Protein AF-A0A0G1BGF3-F1 (afdb_monomer_lite)

Sequence (219 aa):
FNIENIEYSKLQTGGNNCFGCVSLRQKQYCILNKQYSKEKFFELREKIIEHMNKIPYIDKNGNVYKYGEFFPPEFSPHAYNNTFANFFFPKTEEECKKDGLQWYQSDVKEYPITILASDIPDNIKNTTDEITKKIVGCSTCPKGYKIIKPELDLSRRLNVPLSRQCPFCRIGDKVKKWVSQMKQVDRICDKCGITFKTHYSKEEALKIFCQPCYRQEVY

Radius of gyration: 26.51 Å; chains: 1; bounding box: 57×56×65 Å

Secondary structure (DSSP, 8-state):
--EEEEES-BS-SSEEEEES-BS--SEEEEETTEE--HHHHHHHHHHHHHHHHHS-EE-TT--EE-TTSPPPGGG-SS-GGGSTHHHHS---HHHHHHTT-------------SEEGGGS-SSGGG--GGGGGS-EEPSSSS-EE---HHHHHHHHHTT-PPPSS-HHHHHHHHHHHHHHHH--EEEE-TTT--EEEES--TTT-SS---HHHHHHHH-

Structure (mmCIF, N/CA/C/O backbone):
data_AF-A0A0G1BGF3-F1
#
_entry.id   AF-A0A0G1BGF3-F1
#
loop_
_atom_site.group_PDB
_atom_site.id
_atom_site.type_symbol
_atom_site.label_atom_id
_atom_site.label_alt_id
_atom_site.label_comp_id
_atom_site.label_asym_id
_atom_site.label_entity_id
_atom_site.label_seq_id
_atom_site.pdbx_PDB_ins_code
_atom_site.Cartn_x
_atom_site.Cartn_y
_atom_site.Cartn_z
_atom_site.occupancy
_atom_site.B_iso_or_equiv
_atom_site.auth_seq_id
_atom_site.auth_comp_id
_atom_site.auth_asym_id
_atom_site.auth_atom_id
_atom_site.pdbx_PDB_model_num
ATOM 1 N N . PHE A 1 1 ? 7.505 -0.148 20.757 1.00 62.53 1 PHE A N 1
ATOM 2 C CA . PHE A 1 1 ? 6.316 0.694 20.986 1.00 62.53 1 PHE A CA 1
ATOM 3 C C . PHE A 1 1 ? 5.492 0.022 22.065 1.00 62.53 1 PHE A C 1
ATOM 5 O O . PHE A 1 1 ? 5.120 -1.121 21.853 1.00 62.53 1 PHE A O 1
ATOM 12 N N . ASN A 1 2 ? 5.300 0.655 23.225 1.00 81.75 2 ASN A N 1
ATOM 13 C CA . ASN A 1 2 ? 4.482 0.079 24.293 1.00 81.75 2 ASN A CA 1
ATOM 14 C C . ASN A 1 2 ? 3.055 0.625 24.151 1.00 81.75 2 ASN A C 1
ATOM 16 O O . ASN A 1 2 ? 2.830 1.816 24.391 1.00 81.75 2 ASN A O 1
ATOM 20 N N . ILE A 1 3 ? 2.162 -0.196 23.600 1.00 87.81 3 ILE A N 1
ATOM 21 C CA . ILE A 1 3 ? 0.804 0.182 23.215 1.00 87.81 3 ILE A CA 1
ATOM 22 C C . ILE A 1 3 ? -0.153 -0.900 23.714 1.00 87.81 3 ILE A C 1
ATOM 24 O O . ILE A 1 3 ? -0.039 -2.048 23.297 1.00 87.81 3 ILE A O 1
ATOM 28 N N . GLU A 1 4 ? -1.098 -0.521 24.568 1.00 90.56 4 GLU A N 1
ATOM 29 C CA . GLU A 1 4 ? -2.065 -1.434 25.186 1.00 90.56 4 GLU A CA 1
ATOM 30 C C . GLU A 1 4 ? -3.470 -0.817 25.165 1.00 90.56 4 GLU A C 1
ATOM 32 O O . GLU A 1 4 ? -3.625 0.389 25.360 1.00 90.56 4 GLU A O 1
ATOM 37 N N . ASN A 1 5 ? -4.503 -1.636 24.943 1.00 91.44 5 ASN A N 1
ATOM 38 C CA . ASN A 1 5 ? -5.918 -1.231 25.003 1.00 91.44 5 ASN A CA 1
ATOM 39 C C . ASN A 1 5 ? -6.244 0.008 24.149 1.00 91.44 5 ASN A C 1
ATOM 41 O O . ASN A 1 5 ? -6.649 1.059 24.656 1.00 91.44 5 ASN A O 1
ATOM 45 N N . ILE A 1 6 ? -6.019 -0.107 22.838 1.00 92.00 6 ILE A N 1
ATOM 46 C CA . ILE A 1 6 ? -6.241 0.976 21.880 1.00 92.00 6 ILE A CA 1
ATOM 47 C C . ILE A 1 6 ? -7.391 0.633 20.946 1.00 92.00 6 ILE A C 1
ATOM 49 O O . ILE A 1 6 ? -7.354 -0.370 20.240 1.00 92.00 6 ILE A O 1
ATOM 53 N N . GLU A 1 7 ? -8.373 1.524 20.891 1.00 93.19 7 GLU A N 1
ATOM 54 C CA . GLU A 1 7 ? -9.595 1.355 20.112 1.00 93.19 7 GLU A CA 1
ATOM 55 C C . GLU A 1 7 ? -9.782 2.548 19.176 1.00 93.19 7 GLU A C 1
ATOM 57 O O . GLU A 1 7 ? -9.541 3.699 19.557 1.00 93.19 7 GLU A O 1
ATOM 62 N N . TYR A 1 8 ? -10.183 2.283 17.929 1.00 91.81 8 TYR A N 1
ATOM 63 C CA . TYR A 1 8 ? -10.521 3.308 16.929 1.00 91.81 8 TYR A CA 1
ATOM 64 C C . TYR A 1 8 ? -9.476 4.431 16.757 1.00 91.81 8 TYR A C 1
ATOM 66 O O . TYR A 1 8 ? -9.808 5.553 16.387 1.00 91.81 8 TYR A O 1
ATOM 74 N N . SER A 1 9 ? -8.201 4.149 17.036 1.00 90.69 9 SER A N 1
ATOM 75 C CA . SER A 1 9 ? -7.124 5.145 17.066 1.00 90.69 9 SER A CA 1
ATOM 76 C C . SER A 1 9 ? -6.119 4.925 15.934 1.00 90.69 9 SER A C 1
ATOM 78 O O . SER A 1 9 ? -5.940 3.809 15.449 1.00 90.69 9 SER A O 1
ATOM 80 N N . LYS A 1 10 ? -5.423 5.987 15.517 1.00 88.12 10 LYS A N 1
ATOM 81 C CA . LYS A 1 10 ? -4.488 5.967 14.381 1.00 88.12 10 LYS A CA 1
ATOM 82 C C . LYS A 1 10 ? -3.161 6.652 14.723 1.00 88.12 10 LYS A C 1
ATOM 84 O O . LYS A 1 10 ? -3.130 7.681 15.391 1.00 88.12 10 LYS A O 1
ATOM 89 N N . LEU A 1 11 ? -2.050 6.105 14.221 1.00 86.62 11 LEU A N 1
ATOM 90 C CA . LEU A 1 11 ? -0.698 6.683 14.352 1.00 86.62 11 LEU A CA 1
ATOM 91 C C . LEU A 1 11 ? -0.236 6.928 15.805 1.00 86.62 11 LEU A C 1
ATOM 93 O O . LEU A 1 11 ? 0.521 7.862 16.063 1.00 86.62 11 LEU A O 1
ATOM 97 N N . GLN A 1 12 ? -0.663 6.110 16.770 1.00 84.25 12 GLN A N 1
ATOM 98 C CA . GLN A 1 12 ? -0.095 6.182 18.118 1.00 84.25 12 GLN A CA 1
ATOM 99 C C . GLN A 1 12 ? 1.316 5.594 18.159 1.00 84.25 12 GLN A C 1
ATOM 101 O O . GLN A 1 12 ? 1.554 4.491 17.676 1.00 84.25 12 GLN A O 1
ATOM 106 N N . THR A 1 13 ? 2.245 6.311 18.794 1.00 83.12 13 THR A N 1
ATOM 107 C CA . THR A 1 13 ? 3.635 5.857 18.978 1.00 83.12 13 THR A CA 1
ATOM 108 C C . THR A 1 13 ? 3.916 5.412 20.419 1.00 83.12 13 THR A C 1
ATOM 110 O O . THR A 1 13 ? 5.069 5.371 20.846 1.00 83.12 13 THR A O 1
ATOM 113 N N . GLY A 1 14 ? 2.870 5.121 21.193 1.00 84.06 14 GLY A N 1
ATOM 114 C CA . GLY A 1 14 ? 2.928 4.695 22.592 1.00 84.06 14 GLY A CA 1
ATOM 115 C C . GLY A 1 14 ? 1.703 5.177 23.365 1.00 84.06 14 GLY A C 1
ATOM 116 O O . GLY A 1 14 ? 1.275 6.315 23.160 1.00 84.06 14 GLY A O 1
ATOM 117 N N . GLY A 1 15 ? 1.168 4.355 24.262 1.00 86.75 15 GLY A N 1
ATOM 118 C CA . GLY A 1 15 ? 0.033 4.734 25.101 1.00 86.75 15 GLY A CA 1
ATOM 119 C C . GLY A 1 15 ? -0.733 3.548 25.675 1.00 86.75 15 GLY A C 1
ATOM 120 O O . GLY A 1 15 ? -0.543 2.416 25.246 1.00 86.75 15 GLY A O 1
ATOM 121 N N . ASN A 1 16 ? -1.588 3.815 26.659 1.00 93.12 16 ASN A N 1
ATOM 122 C CA . ASN A 1 16 ? -2.426 2.794 27.290 1.00 93.12 16 ASN A CA 1
ATOM 123 C C . ASN A 1 16 ? -3.850 3.323 27.476 1.00 93.12 16 ASN A C 1
ATOM 125 O O . ASN A 1 16 ? -4.015 4.436 27.971 1.00 93.12 16 ASN A O 1
ATOM 129 N N . ASN A 1 17 ? -4.875 2.557 27.107 1.00 95.44 17 ASN A N 1
ATOM 130 C CA . ASN A 1 17 ? -6.280 2.964 27.219 1.00 95.44 17 ASN A CA 1
ATOM 131 C C . ASN A 1 17 ? -6.558 4.252 26.426 1.00 95.44 17 ASN A C 1
ATOM 133 O O . ASN A 1 17 ? -6.714 5.336 26.996 1.00 95.44 17 ASN A O 1
ATOM 137 N N . CYS A 1 18 ? -6.572 4.157 25.095 1.00 95.38 18 CYS A N 1
ATOM 138 C CA . CYS A 1 18 ? -6.963 5.280 24.238 1.00 95.38 18 CYS A CA 1
ATOM 139 C C . CYS A 1 18 ? -8.080 4.887 23.273 1.00 95.38 18 CYS A C 1
ATOM 141 O O . CYS A 1 18 ? -8.044 3.820 22.668 1.00 95.38 18 CYS A O 1
ATOM 143 N N . PHE A 1 19 ? -9.036 5.794 23.097 1.00 95.75 19 PHE A N 1
ATOM 144 C CA . PHE A 1 19 ? -10.202 5.611 22.243 1.00 95.75 19 PHE A CA 1
ATOM 145 C C . PHE A 1 19 ? -10.300 6.760 21.236 1.00 95.75 19 PHE A C 1
ATOM 147 O O . PHE A 1 19 ? -10.281 7.932 21.625 1.00 95.75 19 PHE A O 1
ATOM 154 N N . GLY A 1 20 ? -10.396 6.462 19.940 1.00 93.56 20 GLY A N 1
ATOM 155 C CA . GLY A 1 20 ? -10.582 7.497 18.913 1.00 93.56 20 GLY A CA 1
ATOM 156 C C . GLY A 1 20 ? -9.424 8.501 18.804 1.00 93.56 20 GLY A C 1
ATOM 157 O O . GLY A 1 20 ? -9.630 9.645 18.411 1.00 93.56 20 GLY A O 1
ATOM 158 N N . CYS A 1 21 ? -8.215 8.139 19.233 1.00 94.19 21 CYS A N 1
ATOM 159 C CA . CYS A 1 21 ? -7.086 9.061 19.324 1.00 94.19 21 CYS A CA 1
ATOM 160 C C . CYS A 1 21 ? -6.213 9.042 18.064 1.00 94.19 21 CYS A C 1
ATOM 162 O O . CYS A 1 21 ? -6.057 8.018 17.402 1.00 94.19 21 CYS A O 1
ATOM 164 N N . VAL A 1 22 ? -5.570 10.166 17.755 1.00 92.50 22 VAL A N 1
ATOM 165 C CA . VAL A 1 22 ? -4.684 10.313 16.598 1.00 92.50 22 VAL A CA 1
ATOM 166 C C . VAL A 1 22 ? -3.359 10.942 17.010 1.00 92.50 22 VAL A C 1
ATOM 168 O O . VAL A 1 22 ? -3.337 12.014 17.611 1.00 92.50 22 VAL A O 1
ATOM 171 N N . SER A 1 23 ? -2.243 10.303 16.644 1.00 91.81 23 SER A N 1
ATOM 172 C CA . SER A 1 23 ? -0.883 10.852 16.797 1.00 91.81 23 SER A CA 1
ATOM 173 C C . SER A 1 23 ? -0.440 11.164 18.242 1.00 91.81 23 SER A C 1
ATOM 175 O O . SER A 1 23 ? 0.412 12.029 18.466 1.00 91.81 23 SER A O 1
ATOM 177 N N . LEU A 1 24 ? -0.980 10.458 19.241 1.00 89.62 24 LEU A N 1
ATOM 178 C CA . LEU A 1 24 ? -0.534 10.605 20.632 1.00 89.62 24 LEU A CA 1
ATOM 179 C C . LEU A 1 24 ? 0.780 9.859 20.904 1.00 89.62 24 LEU A C 1
ATOM 181 O O . LEU A 1 24 ? 1.068 8.817 20.307 1.00 89.62 24 LEU A O 1
ATOM 185 N N . ARG A 1 25 ? 1.554 10.391 21.858 1.00 89.62 25 ARG A N 1
ATOM 186 C CA . ARG A 1 25 ? 2.825 9.819 22.319 1.00 89.62 25 ARG A CA 1
ATOM 187 C C . ARG A 1 25 ? 2.800 9.593 23.828 1.00 89.62 25 ARG A C 1
ATOM 189 O O . ARG A 1 25 ? 2.736 10.558 24.583 1.00 89.62 25 ARG A O 1
ATOM 196 N N . GLN A 1 26 ? 2.883 8.331 24.243 1.00 88.81 26 GLN A N 1
ATOM 197 C CA . GLN A 1 26 ? 2.999 7.893 25.644 1.00 88.81 26 GLN A CA 1
ATOM 198 C C . GLN A 1 26 ? 1.919 8.481 26.568 1.00 88.81 26 GLN A C 1
ATOM 200 O O . GLN A 1 26 ? 2.174 8.821 27.721 1.00 88.81 26 GLN A O 1
ATOM 205 N N . LYS A 1 27 ? 0.699 8.635 26.047 1.00 90.75 27 LYS A N 1
ATOM 206 C CA . LYS A 1 27 ? -0.451 9.116 26.817 1.00 90.75 27 LYS A CA 1
ATOM 207 C C . LYS A 1 27 ? -1.323 7.954 27.268 1.00 90.75 27 LYS A C 1
ATOM 209 O O . LYS A 1 27 ? -1.301 6.884 26.666 1.00 90.75 27 LYS A O 1
ATOM 214 N N . GLN A 1 28 ? -2.078 8.182 28.334 1.00 94.62 28 GLN A N 1
ATOM 215 C CA . GLN A 1 28 ? -2.979 7.184 28.888 1.00 94.62 28 GLN A CA 1
ATOM 216 C C . GLN A 1 28 ? -4.324 7.785 29.262 1.00 94.62 28 GLN A C 1
ATOM 218 O O . GLN A 1 28 ? -4.372 8.946 29.677 1.00 94.62 28 GLN A O 1
ATOM 223 N N . TYR A 1 29 ? -5.380 6.980 29.133 1.00 96.81 29 TYR A N 1
ATOM 224 C CA . TYR A 1 29 ? -6.762 7.377 29.410 1.00 96.81 29 TYR A CA 1
ATOM 225 C C . TYR A 1 29 ? -7.190 8.573 28.552 1.00 96.81 29 TYR A C 1
ATOM 227 O O . TYR A 1 29 ? -7.631 9.611 29.055 1.00 96.81 29 TYR A O 1
ATOM 235 N N . CYS A 1 30 ? -7.016 8.443 27.235 1.00 96.62 30 CYS A N 1
ATOM 236 C CA . CYS A 1 30 ? -7.350 9.492 26.275 1.00 96.62 30 CYS A CA 1
ATOM 237 C C . CYS A 1 30 ? -8.547 9.117 25.402 1.00 96.62 30 CYS A C 1
ATOM 239 O O . CYS A 1 30 ? -8.585 8.035 24.827 1.00 96.62 30 CYS A O 1
ATOM 241 N N . ILE A 1 31 ? -9.489 10.044 25.239 1.00 96.94 31 ILE A N 1
ATOM 242 C CA . ILE A 1 31 ? -10.601 9.928 24.290 1.00 96.94 31 ILE A CA 1
ATOM 243 C C . ILE A 1 31 ? -10.529 11.128 23.353 1.00 96.94 31 ILE A C 1
ATOM 245 O O . ILE A 1 31 ? -10.455 12.260 23.832 1.00 96.94 31 ILE A O 1
ATOM 249 N N . LEU A 1 32 ? -10.514 10.894 22.035 1.00 95.19 32 LEU A N 1
ATOM 250 C CA . LEU A 1 32 ? -10.428 11.954 21.016 1.00 95.19 32 LEU A CA 1
ATOM 251 C C . LEU A 1 32 ? -9.297 12.963 21.313 1.00 95.19 32 LEU A C 1
ATOM 253 O O . LEU A 1 32 ? -9.492 14.176 21.309 1.00 95.19 32 LEU A O 1
ATOM 257 N N . ASN A 1 33 ? -8.108 12.447 21.638 1.00 94.94 33 ASN A N 1
ATOM 258 C CA . ASN A 1 33 ? -6.909 13.200 22.038 1.00 94.94 33 ASN A CA 1
ATOM 259 C C . ASN A 1 33 ? -6.975 13.984 23.357 1.00 94.94 33 ASN A C 1
ATOM 261 O O . ASN A 1 33 ? -5.969 14.575 23.754 1.00 94.94 33 ASN A O 1
ATOM 265 N N . LYS A 1 34 ? -8.091 13.953 24.086 1.00 95.69 34 LYS A N 1
ATOM 266 C CA . LYS A 1 34 ? -8.205 14.577 25.405 1.00 95.69 34 LYS A CA 1
ATOM 267 C C . LYS A 1 34 ? -7.935 13.557 26.505 1.00 95.69 34 LYS A C 1
ATOM 269 O O . LYS A 1 34 ? -8.486 12.463 26.484 1.00 95.69 34 LYS A O 1
ATOM 274 N N . GLN A 1 35 ? -7.073 13.911 27.457 1.00 96.44 35 GLN A N 1
ATOM 275 C CA . GLN A 1 35 ? -6.743 13.070 28.608 1.00 96.44 35 GLN A CA 1
ATOM 276 C C . GLN A 1 35 ? -7.773 13.249 29.731 1.00 96.44 35 GLN A C 1
ATOM 278 O O . GLN A 1 35 ? -8.186 14.372 30.022 1.00 96.44 35 GLN A O 1
ATOM 283 N N . TYR A 1 36 ? -8.161 12.144 30.360 1.00 97.50 36 TYR A N 1
ATOM 284 C CA . TYR A 1 36 ? -9.125 12.089 31.457 1.00 97.50 36 TYR A CA 1
ATOM 285 C C . TYR A 1 36 ? -8.530 11.352 32.663 1.00 97.50 36 TYR A C 1
ATOM 287 O O . TYR A 1 36 ? -7.484 10.708 32.556 1.00 97.50 36 TYR A O 1
ATOM 295 N N . SER A 1 37 ? -9.203 11.431 33.816 1.00 97.88 37 SER A N 1
ATOM 296 C CA . SER A 1 37 ? -8.940 10.483 34.902 1.00 97.88 37 SER A CA 1
ATOM 297 C C . SER A 1 37 ? -9.363 9.074 34.481 1.00 97.88 37 SER A C 1
ATOM 299 O O . SER A 1 37 ? -10.174 8.906 33.566 1.00 97.88 37 SER A O 1
ATOM 301 N N . LYS A 1 38 ? -8.832 8.056 35.160 1.00 97.25 38 LYS A N 1
ATOM 302 C CA . LYS A 1 38 ? -9.124 6.649 34.868 1.00 97.25 38 LYS A CA 1
ATOM 303 C C . LYS A 1 38 ? -10.623 6.358 34.949 1.00 97.25 38 LYS A C 1
ATOM 305 O O . LYS A 1 38 ? -11.195 5.784 34.027 1.00 97.25 38 LYS A O 1
ATOM 310 N N . GLU A 1 39 ? -11.264 6.803 36.022 1.00 97.62 39 GLU A N 1
ATOM 311 C CA . GLU A 1 39 ? -12.687 6.584 36.290 1.00 97.62 39 GLU A CA 1
ATOM 312 C C . GLU A 1 39 ? -13.528 7.251 35.203 1.00 97.62 39 GLU A C 1
ATOM 314 O O . GLU A 1 39 ? 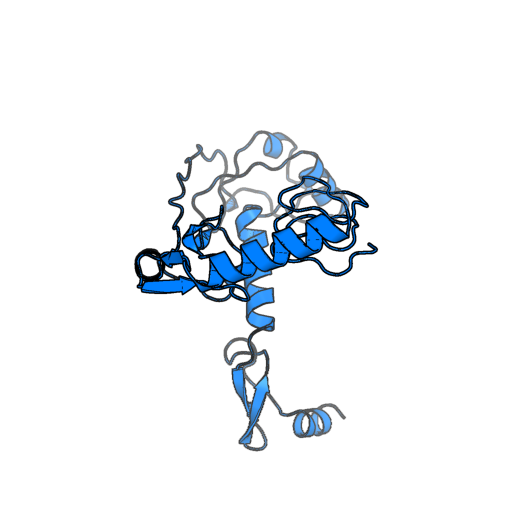-14.421 6.631 34.625 1.00 97.62 39 GLU A O 1
ATOM 319 N N . LYS A 1 40 ? -13.181 8.499 34.858 1.00 97.69 40 LYS A N 1
ATOM 320 C CA . LYS A 1 40 ? -13.919 9.257 33.852 1.00 97.69 40 LYS A CA 1
ATOM 321 C C . LYS A 1 40 ? -13.725 8.697 32.448 1.00 97.69 40 LYS A C 1
ATOM 323 O O . LYS A 1 40 ? -14.656 8.742 31.648 1.00 97.69 40 LYS A O 1
ATOM 328 N N . PHE A 1 41 ? -12.541 8.168 32.149 1.00 98.00 41 PHE A N 1
ATOM 329 C CA . PHE A 1 41 ? -12.263 7.491 30.890 1.00 98.00 41 PHE A CA 1
ATOM 330 C C . PHE A 1 41 ? -13.177 6.281 30.700 1.00 98.00 41 PHE A C 1
ATOM 332 O O . PHE A 1 41 ? -13.857 6.211 29.681 1.00 98.00 41 PHE A O 1
ATOM 339 N N . PHE A 1 42 ? -13.237 5.366 31.675 1.00 97.81 42 PHE A N 1
ATOM 340 C CA . PHE A 1 42 ? -14.080 4.174 31.558 1.00 97.81 42 PHE A CA 1
ATOM 341 C C . PHE A 1 42 ? -15.569 4.537 31.499 1.00 97.81 42 PHE A C 1
ATOM 343 O O . PHE A 1 42 ? -16.283 4.009 30.653 1.00 97.81 42 PHE A O 1
ATOM 350 N N . GLU A 1 43 ? -16.018 5.508 32.302 1.00 98.06 43 GLU A N 1
ATOM 351 C CA . GLU A 1 43 ? -17.399 6.010 32.247 1.00 98.06 43 GLU A CA 1
ATOM 352 C C . GLU A 1 43 ? -17.761 6.567 30.857 1.00 98.06 43 GLU A C 1
ATOM 354 O O . GLU A 1 43 ? -18.820 6.256 30.311 1.00 98.06 43 GLU A O 1
ATOM 359 N N . LEU A 1 44 ? -16.896 7.402 30.270 1.00 97.62 44 LEU A N 1
ATOM 360 C CA . LEU A 1 44 ? -17.136 7.993 28.951 1.00 97.62 44 LEU A CA 1
ATOM 361 C C . LEU A 1 44 ? -17.023 6.961 27.830 1.00 97.62 44 LEU A C 1
ATOM 363 O O . LEU A 1 44 ? -17.812 7.009 26.891 1.00 97.62 44 LEU A O 1
ATOM 367 N N . ARG A 1 45 ? -16.070 6.031 27.926 1.00 96.88 45 ARG A N 1
ATOM 368 C CA . ARG A 1 45 ? -15.887 4.961 26.944 1.00 96.88 45 ARG A CA 1
ATOM 369 C C . ARG A 1 45 ? -17.143 4.099 26.835 1.00 96.88 45 ARG A C 1
ATOM 371 O O . ARG A 1 45 ? -17.643 3.933 25.730 1.00 96.88 45 ARG A O 1
ATOM 378 N N . GLU A 1 46 ? -17.684 3.618 27.954 1.00 97.19 46 GLU A N 1
ATOM 379 C CA . GLU A 1 46 ? -18.913 2.807 27.949 1.00 97.19 46 GLU A CA 1
ATOM 380 C C . GLU A 1 46 ? -20.095 3.572 27.340 1.00 97.19 46 GLU A C 1
ATOM 382 O O . GLU A 1 46 ? -20.801 3.045 26.482 1.00 97.19 46 GLU A O 1
ATOM 387 N N . LYS A 1 47 ? -20.253 4.858 27.686 1.00 97.38 47 LYS A N 1
ATOM 388 C CA . LYS A 1 47 ? -21.288 5.723 27.093 1.00 97.38 47 LYS A CA 1
ATOM 389 C C . LYS A 1 47 ? -21.139 5.870 25.578 1.00 97.38 47 LYS A C 1
ATOM 391 O O . LYS A 1 47 ? -22.139 5.861 24.863 1.00 97.38 47 LYS A O 1
ATOM 396 N N . ILE A 1 48 ? -19.910 6.012 25.080 1.00 96.12 48 ILE A N 1
ATOM 397 C CA . ILE A 1 48 ? -19.636 6.114 23.640 1.00 96.12 48 ILE A CA 1
ATOM 398 C C . ILE A 1 48 ? -19.969 4.795 22.941 1.00 96.12 48 ILE A C 1
ATOM 400 O O . ILE A 1 48 ? -20.636 4.817 21.910 1.00 96.12 48 ILE A O 1
ATOM 404 N N . ILE A 1 49 ? -19.565 3.657 23.508 1.00 96.12 49 ILE A N 1
ATOM 405 C CA . ILE A 1 49 ? -19.852 2.327 22.952 1.00 96.12 49 ILE A CA 1
ATOM 406 C C . ILE A 1 49 ? -21.361 2.073 22.903 1.00 96.12 49 ILE A C 1
ATOM 408 O O . ILE A 1 49 ? -21.892 1.647 21.876 1.00 96.12 49 ILE A O 1
ATOM 412 N N . GLU A 1 50 ? -22.075 2.380 23.986 1.00 97.06 50 GLU A N 1
ATOM 413 C CA . GLU A 1 50 ? -23.529 2.252 24.038 1.00 97.06 50 GLU A CA 1
ATOM 414 C C . GLU A 1 50 ? -24.202 3.140 22.981 1.00 97.06 50 GLU A C 1
ATOM 416 O O . GLU A 1 50 ? -25.093 2.684 22.262 1.00 97.06 50 GLU A O 1
ATOM 421 N N . HIS A 1 51 ? -23.738 4.383 22.826 1.00 95.75 51 HIS A N 1
ATOM 422 C CA . HIS A 1 51 ? -24.228 5.291 21.793 1.00 95.75 51 HIS A CA 1
ATOM 423 C C . HIS A 1 51 ? -23.961 4.757 20.377 1.00 95.75 51 HIS A C 1
ATOM 425 O O . HIS A 1 51 ? -24.873 4.755 19.555 1.00 95.75 51 HIS A O 1
ATOM 431 N N . MET A 1 52 ? -22.753 4.253 20.095 1.00 94.12 52 MET A N 1
ATOM 432 C CA . MET A 1 52 ? -22.400 3.645 18.801 1.00 94.12 52 MET A CA 1
ATOM 433 C C . MET A 1 52 ? -23.281 2.436 18.459 1.00 94.12 52 MET A C 1
ATOM 435 O O . MET A 1 52 ? -23.562 2.191 17.290 1.00 94.12 52 MET A O 1
ATOM 439 N N . ASN A 1 53 ? -23.732 1.682 19.463 1.00 95.06 53 ASN A N 1
ATOM 440 C CA . ASN A 1 53 ? -24.620 0.538 19.258 1.00 95.06 53 ASN A CA 1
ATOM 441 C C . ASN A 1 53 ? -26.091 0.938 19.092 1.00 95.06 53 ASN A C 1
ATOM 443 O O . ASN A 1 53 ? -26.802 0.308 18.308 1.00 95.06 53 ASN A O 1
ATOM 447 N N . LYS A 1 54 ? -26.553 1.965 19.820 1.00 96.50 54 LYS A N 1
ATOM 448 C CA . LYS A 1 54 ? -27.929 2.484 19.726 1.00 96.50 54 LYS A CA 1
ATOM 449 C C . LYS A 1 54 ? -28.170 3.269 18.441 1.00 96.50 54 LYS A C 1
ATOM 451 O O . LYS A 1 54 ? -29.248 3.167 17.865 1.00 96.50 54 LYS A O 1
ATOM 456 N N . ILE A 1 55 ? -27.183 4.052 18.016 1.00 95.00 55 ILE A N 1
ATOM 457 C CA . ILE A 1 55 ? -27.254 4.932 16.847 1.00 95.00 55 ILE A CA 1
ATOM 458 C C . ILE A 1 55 ? -26.057 4.610 15.941 1.00 95.00 55 ILE A C 1
ATOM 460 O O . ILE A 1 55 ? -25.103 5.390 15.870 1.00 95.00 55 ILE A O 1
ATOM 464 N N . PRO A 1 56 ? -26.058 3.426 15.297 1.00 93.50 56 PRO A N 1
ATOM 465 C CA . PRO A 1 56 ? -24.978 3.049 14.403 1.00 93.50 56 PRO A CA 1
ATOM 466 C C . PRO A 1 56 ? -24.983 3.927 13.158 1.00 93.50 56 PRO A C 1
ATOM 468 O O . PRO A 1 56 ? -26.029 4.401 12.706 1.00 93.50 56 PRO A O 1
ATOM 471 N N . TYR A 1 57 ? -23.803 4.099 12.573 1.00 91.38 57 TYR A N 1
ATOM 472 C CA . TYR A 1 57 ? -23.709 4.730 11.267 1.00 91.38 57 TYR A CA 1
ATOM 473 C C . TYR A 1 57 ? -24.249 3.772 10.204 1.00 91.38 57 TYR A C 1
ATOM 475 O O . TYR A 1 57 ? -23.951 2.578 10.247 1.00 91.38 57 TYR A O 1
ATOM 483 N N . ILE A 1 58 ? -25.032 4.287 9.260 1.00 91.44 58 ILE A N 1
ATOM 484 C CA . ILE A 1 58 ? -25.542 3.522 8.123 1.00 91.44 58 ILE A CA 1
ATOM 485 C C . ILE A 1 58 ? -25.032 4.208 6.862 1.00 91.44 58 ILE A C 1
ATOM 487 O O . ILE A 1 58 ? -25.292 5.396 6.668 1.00 91.44 58 ILE A O 1
ATOM 491 N N . ASP A 1 59 ? -24.273 3.484 6.042 1.00 88.19 59 ASP A N 1
ATOM 492 C CA . ASP A 1 59 ? -23.779 4.041 4.782 1.00 88.19 59 ASP A CA 1
ATOM 493 C C . ASP A 1 59 ? -24.879 4.100 3.711 1.00 88.19 59 ASP A C 1
ATOM 495 O O . ASP A 1 59 ? -26.011 3.644 3.889 1.00 88.19 59 ASP A O 1
ATOM 499 N N . LYS A 1 60 ? -24.528 4.655 2.550 1.00 84.06 60 LYS A N 1
ATOM 500 C CA . LYS A 1 60 ? -25.440 4.786 1.403 1.00 84.06 60 LYS A CA 1
ATOM 501 C C . LYS A 1 60 ? -25.957 3.447 0.867 1.00 84.06 60 LYS A C 1
ATOM 503 O O . LYS A 1 60 ? -26.993 3.427 0.210 1.00 84.06 60 LYS A O 1
ATOM 508 N N . ASN A 1 61 ? -25.248 2.355 1.145 1.00 84.75 61 ASN A N 1
ATOM 509 C CA . ASN A 1 61 ? -25.587 1.003 0.716 1.00 84.75 61 ASN A CA 1
ATOM 510 C C . ASN A 1 61 ? -26.398 0.241 1.781 1.00 84.75 61 ASN A C 1
ATOM 512 O O . ASN A 1 61 ? -26.768 -0.910 1.558 1.00 84.75 61 ASN A O 1
ATOM 516 N N . GLY A 1 62 ? -26.702 0.876 2.919 1.00 88.12 62 GLY A N 1
ATOM 517 C CA . GLY A 1 62 ? -27.459 0.277 4.015 1.00 88.12 62 GLY A CA 1
ATOM 518 C C . GLY A 1 62 ? -26.619 -0.585 4.960 1.00 88.12 62 GLY A C 1
ATOM 519 O O . GLY A 1 62 ? -27.191 -1.257 5.820 1.00 88.12 62 GLY A O 1
ATOM 520 N N . ASN A 1 63 ? -25.286 -0.580 4.842 1.00 89.44 63 ASN A N 1
ATOM 521 C CA . ASN A 1 63 ? -24.428 -1.308 5.774 1.00 89.44 63 ASN A CA 1
ATOM 522 C C . ASN A 1 63 ? -24.405 -0.593 7.125 1.00 89.44 63 ASN A C 1
ATOM 524 O O . ASN A 1 63 ? -24.268 0.628 7.190 1.00 89.44 63 ASN A O 1
ATOM 528 N N . VAL A 1 64 ? -24.518 -1.365 8.205 1.00 92.81 64 VAL A N 1
ATOM 529 C CA . VAL A 1 64 ? -24.622 -0.859 9.577 1.00 92.81 64 VAL A CA 1
ATOM 530 C C . VAL A 1 64 ? -23.277 -1.008 10.283 1.00 92.81 64 VAL A C 1
ATOM 532 O O . VAL A 1 64 ? -22.784 -2.121 10.446 1.00 92.81 64 VAL A O 1
ATOM 535 N N . TYR A 1 65 ? -22.720 0.097 10.771 1.00 92.50 65 TYR A N 1
ATOM 536 C CA . TYR A 1 65 ? -21.415 0.147 11.427 1.00 92.50 65 TYR A CA 1
ATOM 537 C C . TYR A 1 65 ? -21.593 0.418 12.922 1.00 92.50 65 TYR A C 1
ATOM 539 O O . TYR A 1 65 ? -21.882 1.541 13.347 1.00 92.50 65 TYR A O 1
ATOM 547 N N . LYS A 1 66 ? -21.447 -0.645 13.716 1.00 94.56 66 LYS A N 1
ATOM 548 C CA . LYS A 1 66 ? -21.534 -0.638 15.185 1.00 94.56 66 LYS A CA 1
ATOM 549 C C . LYS A 1 66 ? -20.144 -0.613 15.817 1.00 94.56 66 LYS A C 1
ATOM 551 O O . LYS A 1 66 ? -19.126 -0.681 15.130 1.00 94.56 66 LYS A O 1
ATOM 556 N N . TYR A 1 67 ? -20.091 -0.541 17.144 1.00 94.25 67 TYR A N 1
ATOM 557 C CA . TYR A 1 67 ? -18.837 -0.768 17.853 1.00 94.25 67 TYR A CA 1
ATOM 558 C C . TYR A 1 67 ? -18.310 -2.191 17.576 1.00 94.25 67 TYR A C 1
ATOM 560 O O . TYR A 1 67 ? -19.066 -3.156 17.613 1.00 94.25 67 TYR A O 1
ATOM 568 N N . GLY A 1 68 ? -17.015 -2.307 17.294 1.00 92.25 68 GLY A N 1
ATOM 569 C CA . GLY A 1 68 ? -16.344 -3.502 16.777 1.00 92.25 68 GLY A CA 1
ATOM 570 C C . GLY A 1 68 ? -16.130 -3.502 15.256 1.00 92.25 68 GLY A C 1
ATOM 571 O O . GLY A 1 68 ? -15.181 -4.128 14.792 1.00 92.25 68 GLY A O 1
ATOM 572 N N . GLU A 1 69 ? -16.941 -2.768 14.489 1.00 91.75 69 GLU A N 1
ATOM 573 C CA . GLU A 1 69 ? -16.823 -2.715 13.026 1.00 91.75 69 GLU A CA 1
ATOM 574 C C . GL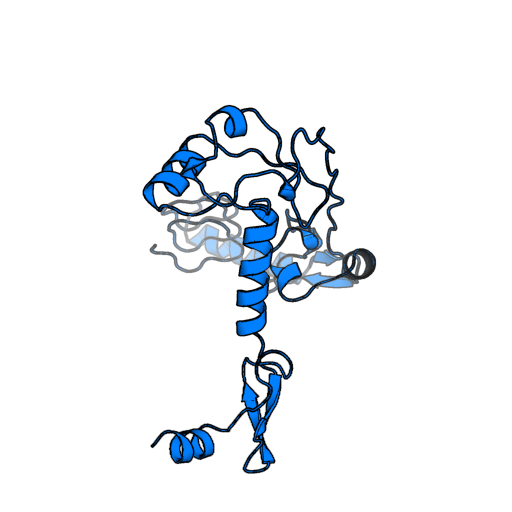U A 1 69 ? -15.735 -1.740 12.558 1.00 91.75 69 GLU A C 1
ATOM 576 O O . GLU A 1 69 ? -15.356 -0.798 13.267 1.00 91.75 69 GLU A O 1
ATOM 581 N N . PHE A 1 70 ? -15.247 -1.953 11.332 1.00 88.44 70 PHE A N 1
ATOM 582 C CA . PHE A 1 70 ? -14.352 -1.014 10.654 1.00 88.44 70 PHE A CA 1
ATOM 583 C C . PHE A 1 70 ? -15.062 0.306 10.333 1.00 88.44 70 PHE A C 1
ATOM 585 O O . PHE A 1 70 ? -16.284 0.382 10.275 1.00 88.44 70 PHE A O 1
ATOM 592 N N . PHE A 1 71 ? -14.290 1.365 10.082 1.00 88.12 71 PHE A N 1
ATOM 593 C CA . PHE A 1 71 ? -14.875 2.592 9.549 1.00 88.12 71 PHE A CA 1
ATOM 594 C C . PHE A 1 71 ? -15.437 2.360 8.137 1.00 88.12 71 PHE A C 1
ATOM 596 O O . PHE A 1 71 ? -14.802 1.643 7.354 1.00 88.12 71 PHE A O 1
ATOM 603 N N . PRO A 1 72 ? -16.563 3.009 7.788 1.00 89.12 72 PRO A N 1
ATOM 604 C CA . PRO A 1 72 ? -17.095 3.005 6.433 1.00 89.12 72 PRO A CA 1
ATOM 605 C C . PRO A 1 72 ? -16.014 3.331 5.391 1.00 89.12 72 PRO A C 1
ATOM 607 O O . PRO A 1 72 ? -15.270 4.304 5.572 1.00 89.12 72 PRO A O 1
ATOM 610 N N . PRO A 1 73 ? -15.923 2.576 4.281 1.00 87.12 73 PRO A N 1
ATOM 611 C CA . PRO A 1 73 ? -14.939 2.832 3.228 1.00 87.12 73 PRO A CA 1
ATOM 612 C C . PRO A 1 73 ? -15.019 4.244 2.633 1.00 87.12 73 PRO A C 1
ATOM 614 O O . PRO A 1 73 ? -14.006 4.788 2.195 1.00 87.12 73 PRO A O 1
ATOM 617 N N . GLU A 1 74 ? -16.197 4.867 2.664 1.00 84.75 74 GLU A N 1
ATOM 618 C CA . GLU A 1 74 ? -16.422 6.243 2.210 1.00 84.75 74 GLU A CA 1
ATOM 619 C C . GLU A 1 74 ? -15.678 7.308 3.035 1.00 84.75 74 GLU A C 1
ATOM 621 O O . GLU A 1 74 ? -15.438 8.405 2.528 1.00 84.75 74 GLU A O 1
ATOM 626 N N . PHE A 1 75 ? -15.253 6.986 4.264 1.00 86.25 75 PHE A N 1
ATOM 627 C CA . PHE A 1 75 ? -14.399 7.851 5.088 1.00 86.25 75 PHE A CA 1
ATOM 628 C C . PHE A 1 75 ? -12.908 7.697 4.782 1.00 86.25 75 PHE A C 1
ATOM 630 O O . PHE A 1 75 ? -12.080 8.402 5.366 1.00 86.25 75 PHE A O 1
ATOM 637 N N . SER A 1 76 ? -12.534 6.782 3.884 1.00 87.69 76 SER A N 1
ATOM 638 C CA . SER A 1 76 ? -11.149 6.668 3.446 1.00 87.69 76 SER A CA 1
ATOM 639 C C . SER A 1 76 ? -10.690 8.000 2.838 1.00 87.69 76 SER A C 1
ATOM 641 O O . SER A 1 76 ? -11.322 8.493 1.907 1.00 87.69 76 SER A O 1
ATOM 643 N N . PRO A 1 77 ? -9.555 8.572 3.285 1.00 86.25 77 PRO A N 1
ATOM 644 C CA . PRO A 1 77 ? -8.977 9.760 2.654 1.00 86.25 77 PRO A CA 1
ATOM 645 C C . PRO A 1 77 ? -8.312 9.439 1.304 1.00 86.25 77 PRO A C 1
ATOM 647 O O . PRO A 1 77 ? -7.750 10.321 0.656 1.00 86.25 77 PRO A O 1
ATOM 650 N N . HIS A 1 78 ? -8.305 8.166 0.907 1.00 89.56 78 HIS A N 1
ATOM 651 C CA . HIS A 1 78 ? -7.693 7.683 -0.318 1.00 89.56 78 HIS A CA 1
ATOM 652 C C . HIS A 1 78 ? -8.735 6.972 -1.176 1.00 89.56 78 HIS A C 1
ATOM 654 O O . HIS A 1 78 ? -9.405 6.047 -0.710 1.00 89.56 78 HIS A O 1
ATOM 660 N N . ALA A 1 79 ? -8.803 7.362 -2.446 1.00 92.06 79 ALA A N 1
ATOM 661 C CA . ALA A 1 79 ? -9.584 6.655 -3.447 1.00 92.06 79 ALA A CA 1
ATOM 662 C C . ALA A 1 79 ? -9.037 5.248 -3.697 1.00 92.06 79 ALA A C 1
ATOM 664 O O . ALA A 1 79 ? -7.820 5.041 -3.698 1.00 92.06 79 ALA A O 1
ATOM 665 N N . TYR A 1 80 ? -9.934 4.299 -3.956 1.00 92.44 80 TYR A N 1
ATOM 666 C CA . TYR A 1 80 ? -9.631 2.875 -4.063 1.00 92.44 80 TYR A CA 1
ATOM 667 C C . TYR A 1 80 ? -8.518 2.588 -5.070 1.00 92.44 80 TYR A C 1
ATOM 669 O O . TYR A 1 80 ? -7.552 1.898 -4.743 1.00 92.44 80 TYR A O 1
ATOM 677 N N . ASN A 1 81 ? -8.602 3.196 -6.255 1.00 90.75 81 ASN A N 1
ATOM 678 C CA . ASN A 1 81 ? -7.644 3.020 -7.344 1.00 90.75 81 ASN A CA 1
ATOM 679 C C . ASN A 1 81 ? -6.225 3.511 -7.025 1.00 90.75 81 ASN A C 1
ATOM 681 O O . ASN A 1 81 ? -5.273 3.037 -7.643 1.00 90.75 81 ASN A O 1
ATOM 685 N N . ASN A 1 82 ? -6.079 4.408 -6.048 1.00 88.44 82 ASN A N 1
ATOM 686 C CA . ASN A 1 82 ? -4.786 4.888 -5.560 1.00 88.44 82 ASN A CA 1
ATOM 687 C C . ASN A 1 82 ? -4.257 4.080 -4.364 1.00 88.44 82 ASN A C 1
ATOM 689 O O . ASN A 1 82 ? -3.132 4.310 -3.919 1.00 88.44 82 ASN A O 1
ATOM 693 N N . THR A 1 83 ? -5.046 3.157 -3.809 1.00 89.94 83 THR A N 1
ATOM 694 C CA . THR A 1 83 ? -4.609 2.295 -2.705 1.00 89.94 83 THR A CA 1
ATOM 695 C C . THR A 1 83 ? -3.936 1.023 -3.209 1.00 89.94 83 THR A C 1
ATOM 697 O O . THR A 1 83 ? -4.127 0.594 -4.347 1.00 89.94 83 THR A O 1
ATOM 700 N N . PHE A 1 84 ? -3.204 0.348 -2.317 1.00 86.12 84 PHE A N 1
ATOM 701 C CA . PHE A 1 84 ? -2.659 -0.971 -2.627 1.00 86.12 84 PHE A CA 1
ATOM 702 C C . PHE A 1 84 ? -3.734 -2.030 -2.905 1.00 86.12 84 PHE A C 1
ATOM 704 O O . PHE A 1 84 ? -3.451 -2.989 -3.621 1.00 86.12 84 PHE A O 1
ATOM 711 N N . ALA A 1 85 ? -4.957 -1.858 -2.388 1.00 89.12 85 ALA A N 1
ATOM 712 C CA . ALA A 1 85 ? -6.041 -2.823 -2.565 1.00 89.12 85 ALA A CA 1
ATOM 713 C C . ALA A 1 85 ? -6.344 -3.072 -4.048 1.00 89.12 85 ALA A C 1
ATOM 715 O O . ALA A 1 85 ? -6.519 -4.222 -4.442 1.00 89.12 85 ALA A O 1
ATOM 716 N N . ASN A 1 86 ? -6.285 -2.026 -4.878 1.00 90.06 86 ASN A N 1
ATOM 717 C CA . ASN A 1 86 ? -6.546 -2.125 -6.311 1.00 90.06 86 ASN A CA 1
ATOM 718 C C . ASN A 1 86 ? -5.492 -2.952 -7.075 1.00 90.06 86 ASN A C 1
ATOM 720 O O . ASN A 1 86 ? -5.777 -3.458 -8.155 1.00 90.06 86 ASN A O 1
ATOM 724 N N . PHE A 1 87 ? -4.280 -3.140 -6.534 1.00 85.38 87 PHE A N 1
ATOM 725 C CA . PHE A 1 87 ? -3.310 -4.062 -7.143 1.00 85.38 87 PHE A CA 1
ATOM 726 C C . PHE A 1 87 ? -3.680 -5.529 -6.901 1.00 85.38 87 PHE A C 1
ATOM 728 O O . PHE A 1 87 ? -3.429 -6.372 -7.761 1.00 85.38 87 PHE A O 1
ATOM 735 N N . PHE A 1 88 ? -4.269 -5.844 -5.745 1.00 85.44 88 PHE A N 1
ATOM 736 C CA . PHE A 1 88 ? -4.676 -7.207 -5.395 1.00 85.44 88 PHE A CA 1
ATOM 737 C C . PHE A 1 88 ? -6.034 -7.571 -5.995 1.00 85.44 88 PHE A C 1
ATOM 739 O O . PHE A 1 88 ? -6.182 -8.641 -6.597 1.00 85.44 88 PHE A O 1
ATOM 746 N N . PHE A 1 89 ? -6.984 -6.649 -5.852 1.00 88.75 89 PHE A N 1
ATOM 747 C CA . PHE A 1 89 ? -8.383 -6.758 -6.238 1.00 88.75 89 PHE A CA 1
ATOM 748 C C . PHE A 1 89 ? -8.714 -5.582 -7.163 1.00 88.75 89 PHE A C 1
ATOM 750 O O . PHE A 1 89 ? -9.281 -4.587 -6.715 1.00 88.75 89 PHE A O 1
ATOM 757 N N . PRO A 1 90 ? -8.285 -5.638 -8.434 1.00 89.81 90 PRO A N 1
ATOM 758 C CA . PRO A 1 90 ? -8.561 -4.561 -9.369 1.00 89.81 90 PRO A CA 1
ATOM 759 C C . PRO A 1 90 ? -10.070 -4.394 -9.529 1.00 89.81 90 PRO A C 1
ATOM 761 O O . PRO A 1 90 ? -10.775 -5.372 -9.775 1.00 89.81 90 PRO A O 1
ATOM 764 N N . LYS A 1 91 ? -10.541 -3.156 -9.384 1.00 92.56 91 LYS A N 1
ATOM 765 C CA . LYS A 1 91 ? -11.933 -2.774 -9.630 1.00 92.56 91 LYS A CA 1
ATOM 766 C C . LYS A 1 91 ? -12.000 -1.684 -10.681 1.00 92.56 91 LYS A C 1
ATOM 768 O O . LYS A 1 91 ? -11.110 -0.837 -10.783 1.00 92.56 91 LYS A O 1
ATOM 773 N N . THR A 1 92 ? -13.075 -1.701 -11.448 1.00 92.62 92 THR A N 1
ATOM 774 C CA . THR A 1 92 ? -13.444 -0.620 -12.358 1.00 92.62 92 THR A CA 1
ATOM 775 C C . THR A 1 92 ? -14.044 0.557 -11.590 1.00 92.62 92 THR A C 1
ATOM 777 O O . THR A 1 92 ? -14.421 0.444 -10.420 1.00 92.62 92 THR A O 1
ATOM 780 N N . GLU A 1 93 ? -14.151 1.709 -12.251 1.00 92.12 93 GLU A N 1
ATOM 781 C CA . GLU A 1 93 ? -14.798 2.890 -11.676 1.00 92.12 93 GLU A CA 1
ATOM 782 C C . GLU A 1 93 ? -16.270 2.624 -11.320 1.00 92.12 93 GLU A C 1
ATOM 784 O O . GLU A 1 93 ? -16.747 3.064 -10.274 1.00 92.12 93 GLU A O 1
ATOM 789 N N . GLU A 1 94 ? -16.980 1.876 -12.165 1.00 92.19 94 GLU A N 1
ATOM 790 C CA . GLU A 1 94 ? -18.393 1.537 -11.977 1.00 92.19 94 GLU A CA 1
ATOM 791 C C . GLU A 1 94 ? -18.598 0.629 -10.761 1.00 92.19 94 GLU A C 1
ATOM 793 O O . GLU A 1 94 ? -19.456 0.902 -9.918 1.00 92.19 94 GLU A O 1
ATOM 798 N N . GLU A 1 95 ? -17.761 -0.403 -10.617 1.00 91.88 95 GLU A N 1
ATOM 799 C CA . GLU A 1 95 ? -17.765 -1.287 -9.447 1.00 91.88 95 GLU A CA 1
ATOM 800 C C . GLU A 1 95 ? -17.422 -0.520 -8.168 1.00 91.88 95 GLU A C 1
ATOM 802 O O . GLU A 1 95 ? -18.085 -0.693 -7.148 1.00 91.88 95 GLU A O 1
ATOM 807 N N . CYS A 1 96 ? -16.435 0.383 -8.223 1.00 90.94 96 CYS A N 1
ATOM 808 C CA . CYS A 1 96 ? -16.101 1.233 -7.083 1.00 90.94 96 CYS A CA 1
ATOM 809 C C . CYS A 1 96 ? -17.300 2.078 -6.643 1.00 90.94 96 CYS A C 1
ATOM 811 O O . CYS A 1 96 ? -17.625 2.103 -5.458 1.00 90.94 96 CYS A O 1
ATOM 813 N N . LYS A 1 97 ? -17.991 2.727 -7.588 1.00 88.00 97 LYS A N 1
ATOM 814 C CA . LYS A 1 97 ? -19.173 3.546 -7.286 1.00 88.00 97 LYS A CA 1
ATOM 815 C C . LYS A 1 97 ? -20.305 2.716 -6.681 1.00 88.00 97 LYS A C 1
ATOM 817 O O . LYS A 1 97 ? -20.916 3.166 -5.714 1.00 88.00 97 LYS A O 1
ATOM 822 N N . LYS A 1 98 ? -20.555 1.512 -7.208 1.00 87.62 98 LYS A N 1
ATOM 823 C CA . LYS A 1 98 ? -21.559 0.580 -6.670 1.00 87.62 98 LYS A CA 1
ATOM 824 C C . LYS A 1 98 ? -21.254 0.190 -5.222 1.00 87.62 98 LYS A C 1
ATOM 826 O O . LYS A 1 98 ? -22.149 0.158 -4.385 1.00 87.62 98 LYS A O 1
ATOM 831 N N . ASP A 1 99 ? -19.983 -0.030 -4.912 1.00 85.31 99 ASP A N 1
ATOM 832 C CA . ASP A 1 99 ? -19.542 -0.452 -3.582 1.00 85.31 99 ASP A CA 1
ATOM 833 C C . ASP A 1 99 ? -19.346 0.719 -2.600 1.00 85.31 99 ASP A C 1
ATOM 835 O O . ASP A 1 99 ? -18.841 0.521 -1.496 1.00 85.31 99 ASP A O 1
ATOM 839 N N . GLY A 1 100 ? -19.728 1.947 -2.977 1.00 84.88 100 GLY A N 1
ATOM 840 C CA . GLY A 1 100 ? -19.559 3.140 -2.137 1.00 84.88 100 GLY A CA 1
ATOM 841 C C . GLY A 1 100 ? -18.099 3.588 -1.985 1.00 84.88 100 GLY A C 1
ATOM 842 O O . GLY A 1 100 ? -17.766 4.358 -1.083 1.00 84.88 100 GLY A O 1
ATOM 843 N N . LEU A 1 101 ? -17.209 3.112 -2.858 1.00 89.31 101 LEU A N 1
ATOM 844 C CA . LEU A 1 101 ? -15.788 3.430 -2.853 1.00 89.31 101 LEU A CA 1
ATOM 845 C C . LEU A 1 101 ? -15.511 4.699 -3.660 1.00 89.31 101 LEU A C 1
ATOM 847 O O . LEU A 1 101 ? -16.055 4.922 -4.742 1.00 89.31 101 LEU A O 1
ATOM 851 N N . GLN A 1 102 ? -14.594 5.521 -3.155 1.00 89.69 102 GLN A N 1
ATOM 852 C CA . GLN A 1 102 ? -14.122 6.692 -3.884 1.00 89.69 102 GLN A CA 1
ATOM 853 C C . GLN A 1 102 ? -13.228 6.271 -5.057 1.00 89.69 102 GLN A C 1
ATOM 855 O O . GLN A 1 102 ? -12.321 5.452 -4.891 1.00 89.69 102 GLN A O 1
ATOM 860 N N . TRP A 1 103 ? -13.441 6.879 -6.223 1.00 91.31 103 TRP A N 1
ATOM 861 C CA . TRP A 1 103 ? -12.585 6.737 -7.398 1.00 91.31 103 TRP A CA 1
ATOM 862 C C . TRP A 1 103 ? -11.890 8.062 -7.696 1.00 91.31 103 TRP A C 1
ATOM 864 O O . TRP A 1 103 ? -12.533 9.110 -7.726 1.00 91.31 103 TRP A O 1
ATOM 874 N N . TYR A 1 104 ? -10.577 8.026 -7.907 1.00 90.38 104 TYR A N 1
ATOM 875 C CA . TYR A 1 104 ? -9.798 9.206 -8.251 1.00 90.38 104 TYR A CA 1
ATOM 876 C C . TYR A 1 104 ? -9.542 9.252 -9.752 1.00 90.38 104 TYR A C 1
ATOM 878 O O . TYR A 1 104 ? -8.801 8.425 -10.289 1.00 90.38 104 TYR A O 1
ATOM 886 N N . GLN A 1 105 ? -10.109 10.249 -10.421 1.00 86.12 105 GLN A N 1
ATOM 887 C CA . GLN A 1 105 ? -9.797 10.524 -11.814 1.00 86.12 105 GLN A CA 1
ATOM 888 C C . GLN A 1 105 ? -8.464 11.278 -11.887 1.00 86.12 105 GLN A C 1
ATOM 890 O O . GLN A 1 105 ? -8.303 12.350 -11.309 1.00 86.12 105 GLN A O 1
ATOM 895 N N . SER A 1 106 ? -7.477 10.674 -12.548 1.00 78.19 106 SER A N 1
ATOM 896 C CA . SER A 1 106 ? -6.148 11.267 -12.689 1.00 78.19 106 SER A CA 1
ATOM 897 C C . SER A 1 106 ? -6.137 12.285 -13.824 1.00 78.19 106 SER A C 1
ATOM 899 O O . SER A 1 106 ? -6.252 11.899 -14.985 1.00 78.19 106 SER A O 1
ATOM 901 N N . ASP A 1 107 ? -5.815 13.536 -13.510 1.00 74.06 107 ASP A N 1
ATOM 902 C CA . ASP A 1 107 ? -5.435 14.537 -14.507 1.00 74.06 107 ASP A CA 1
ATOM 903 C C . ASP A 1 107 ? -3.999 14.262 -14.967 1.00 74.06 107 ASP A C 1
ATOM 905 O O . ASP A 1 107 ? -3.017 14.738 -14.384 1.00 74.06 107 ASP A O 1
ATOM 909 N N . VAL A 1 108 ? -3.837 13.410 -15.981 1.00 68.38 108 VAL A N 1
ATOM 910 C CA . VAL A 1 108 ? -2.515 13.165 -16.563 1.00 68.38 108 VAL A CA 1
ATOM 911 C C . VAL A 1 108 ? -2.084 14.430 -17.297 1.00 68.38 108 VAL A C 1
ATOM 913 O O . VAL A 1 108 ? -2.507 14.686 -18.417 1.00 68.38 108 VAL A O 1
ATOM 916 N N . LYS A 1 109 ? -1.228 15.233 -16.660 1.00 67.88 109 LYS A N 1
ATOM 917 C CA . LYS A 1 109 ? -0.564 16.349 -17.335 1.00 67.88 109 LYS A CA 1
ATOM 918 C C . LYS A 1 109 ? 0.366 15.786 -18.403 1.00 67.88 109 LYS A C 1
ATOM 920 O O . LYS A 1 109 ? 1.353 15.118 -18.086 1.00 67.88 109 LYS A O 1
ATOM 925 N N . GLU A 1 110 ? 0.031 16.044 -19.657 1.00 67.88 110 GLU A N 1
ATOM 926 C CA . GLU A 1 110 ? 0.902 15.758 -20.787 1.00 67.88 110 GLU A CA 1
ATOM 927 C C . GLU A 1 110 ? 2.027 16.795 -20.803 1.00 67.88 110 GLU A C 1
ATOM 929 O O . GLU A 1 110 ? 1.796 18.003 -20.761 1.00 67.88 110 GLU A O 1
ATOM 934 N N . TYR A 1 111 ? 3.266 16.314 -20.804 1.00 71.44 111 TYR A N 1
ATOM 935 C CA . TYR A 1 111 ? 4.448 17.156 -20.942 1.00 71.44 111 TYR A CA 1
ATOM 936 C C . TYR A 1 111 ? 5.064 16.895 -22.314 1.00 71.44 111 TYR A C 1
ATOM 938 O O . TYR A 1 111 ? 5.092 15.736 -22.737 1.00 71.44 111 TYR A O 1
ATOM 946 N N . PRO A 1 112 ? 5.605 17.922 -22.993 1.00 81.06 112 PRO A N 1
ATOM 947 C CA . PRO A 1 112 ? 6.258 17.723 -24.277 1.00 81.06 112 PRO A CA 1
ATOM 948 C C . PRO A 1 112 ? 7.476 16.811 -24.094 1.00 81.06 112 PRO A C 1
ATOM 950 O O . PRO A 1 112 ? 8.422 17.134 -23.370 1.00 81.06 112 PRO A O 1
ATOM 953 N N . ILE A 1 113 ? 7.429 15.642 -24.729 1.00 87.88 113 ILE A N 1
ATOM 954 C CA . ILE A 1 113 ? 8.532 14.683 -24.751 1.00 87.88 113 ILE A CA 1
ATOM 955 C C . ILE A 1 113 ? 9.630 15.253 -25.651 1.00 87.88 113 ILE A C 1
ATOM 957 O O . ILE A 1 113 ? 9.377 15.598 -26.801 1.00 87.88 113 ILE A O 1
ATOM 961 N N . THR A 1 114 ? 10.857 15.347 -25.137 1.00 90.69 114 THR A N 1
ATOM 962 C CA . THR A 1 114 ? 12.000 15.892 -25.895 1.00 90.69 114 THR A CA 1
ATOM 963 C C . THR A 1 114 ? 12.887 14.808 -26.502 1.00 90.69 114 THR A C 1
ATOM 965 O O . THR A 1 114 ? 13.730 15.103 -27.341 1.00 90.69 114 THR A O 1
ATOM 968 N N . ILE A 1 115 ? 12.777 13.571 -26.013 1.00 91.44 115 ILE A N 1
ATOM 969 C CA . ILE A 1 115 ? 13.520 12.411 -26.512 1.00 91.44 115 ILE A CA 1
ATOM 970 C C . ILE A 1 115 ? 12.713 11.143 -26.243 1.00 91.44 115 ILE A C 1
ATOM 972 O O . ILE A 1 115 ? 12.116 11.002 -25.169 1.00 91.44 115 ILE A O 1
ATOM 976 N N . LEU A 1 116 ? 12.691 10.215 -27.196 1.00 90.94 116 LEU A N 1
ATOM 977 C CA . LEU A 1 116 ? 12.044 8.927 -26.989 1.00 90.94 116 LEU A CA 1
ATOM 978 C C . LEU A 1 116 ? 12.955 8.001 -26.193 1.00 90.94 116 LEU A C 1
ATOM 980 O O . LEU A 1 116 ? 14.182 8.063 -26.285 1.00 90.94 116 LEU A O 1
ATOM 984 N N . ALA A 1 117 ? 12.349 7.093 -25.427 1.00 89.31 117 ALA A N 1
ATOM 985 C CA . ALA A 1 117 ? 13.115 6.059 -24.756 1.00 89.31 117 ALA A CA 1
ATOM 986 C C . ALA A 1 117 ? 13.941 5.228 -25.741 1.00 89.31 117 ALA A C 1
ATOM 988 O O . ALA A 1 117 ? 14.970 4.751 -25.308 1.00 89.31 117 ALA A O 1
ATOM 989 N N . SER A 1 118 ? 13.560 5.063 -27.012 1.00 88.62 118 SER A N 1
ATOM 990 C CA . SER A 1 118 ? 14.342 4.339 -28.033 1.00 88.62 118 SER A CA 1
ATOM 991 C C . SER A 1 118 ? 15.690 4.986 -28.351 1.00 88.62 118 SER A C 1
ATOM 993 O O . SER A 1 118 ? 16.662 4.279 -28.591 1.00 88.62 118 SER A O 1
ATOM 995 N N . ASP A 1 119 ? 15.766 6.315 -28.294 1.00 90.25 119 ASP A N 1
ATOM 996 C CA . ASP A 1 119 ? 16.909 7.077 -28.814 1.00 90.25 119 ASP A CA 1
ATOM 997 C C . ASP A 1 119 ? 18.047 7.200 -27.792 1.00 90.25 119 ASP A C 1
ATOM 999 O O . ASP A 1 119 ? 19.119 7.734 -28.079 1.00 90.25 119 ASP A O 1
ATOM 1003 N N . ILE A 1 120 ? 17.821 6.725 -26.564 1.00 90.38 120 ILE A N 1
ATOM 1004 C CA . ILE A 1 120 ? 18.858 6.685 -25.535 1.00 90.38 120 ILE A CA 1
ATOM 1005 C C . ILE A 1 120 ? 19.883 5.599 -25.921 1.00 90.38 120 ILE A C 1
ATOM 1007 O O . ILE A 1 120 ? 19.499 4.487 -26.287 1.00 90.38 120 ILE A O 1
ATOM 1011 N N . PRO A 1 121 ? 21.194 5.853 -25.834 1.00 91.12 121 PRO A N 1
ATOM 1012 C CA . PRO A 1 121 ? 22.187 4.813 -26.078 1.00 91.12 121 PRO A CA 1
ATOM 1013 C C . PRO A 1 121 ? 22.059 3.649 -25.087 1.00 91.12 121 PRO A C 1
ATOM 1015 O O . PRO A 1 121 ? 21.850 3.863 -23.893 1.00 91.12 121 PRO A O 1
ATOM 1018 N N . ASP A 1 122 ? 22.229 2.413 -25.563 1.00 89.38 122 ASP A N 1
ATOM 1019 C CA . ASP A 1 122 ? 22.250 1.233 -24.683 1.00 89.38 122 ASP A CA 1
ATOM 1020 C C . ASP A 1 122 ? 23.456 1.238 -23.743 1.00 89.38 122 ASP A C 1
ATOM 1022 O O . ASP A 1 122 ? 23.364 0.838 -22.585 1.00 89.38 122 ASP A O 1
ATOM 1026 N N . ASN A 1 123 ? 24.601 1.730 -24.214 1.00 91.56 123 ASN A N 1
ATOM 1027 C CA . ASN A 1 123 ? 25.779 1.853 -23.374 1.00 91.56 123 ASN A CA 1
ATOM 1028 C C . ASN A 1 123 ? 25.761 3.184 -22.617 1.00 91.56 123 ASN A C 1
ATOM 1030 O O . ASN A 1 123 ? 25.813 4.256 -23.221 1.00 91.56 123 ASN A O 1
ATOM 1034 N N . ILE A 1 124 ? 25.781 3.114 -21.285 1.00 92.56 124 ILE A N 1
ATOM 1035 C CA . ILE A 1 124 ? 25.791 4.283 -20.399 1.00 92.56 124 ILE A CA 1
ATOM 1036 C C . ILE A 1 124 ? 26.969 5.237 -20.649 1.00 92.56 124 ILE A C 1
ATOM 1038 O O . ILE A 1 124 ? 26.850 6.436 -20.396 1.00 92.56 124 ILE A O 1
ATOM 1042 N N . LYS A 1 125 ? 28.089 4.728 -21.179 1.00 90.44 125 LYS A N 1
ATOM 1043 C CA . LYS A 1 125 ? 29.271 5.531 -21.531 1.00 90.44 125 LYS A CA 1
ATOM 1044 C C . LYS A 1 125 ? 29.009 6.496 -22.688 1.00 90.44 125 LYS A C 1
ATOM 1046 O O . LYS A 1 125 ? 29.639 7.544 -22.748 1.00 90.44 125 LYS A O 1
ATOM 1051 N N . ASN A 1 126 ? 28.061 6.163 -23.562 1.00 91.75 126 ASN A N 1
ATOM 1052 C CA . ASN A 1 126 ? 27.694 6.985 -24.715 1.00 91.75 126 ASN A CA 1
ATOM 1053 C C . ASN A 1 126 ? 26.646 8.048 -24.353 1.00 91.75 126 ASN A C 1
ATOM 1055 O O . ASN A 1 126 ? 26.325 8.907 -25.171 1.00 91.75 126 ASN A O 1
ATOM 1059 N N . THR A 1 127 ? 26.099 8.001 -23.136 1.00 90.50 127 THR A N 1
ATOM 1060 C CA . THR A 1 127 ? 25.082 8.948 -22.687 1.00 90.50 127 THR A CA 1
ATOM 1061 C C . THR A 1 127 ? 25.725 10.165 -22.032 1.00 90.50 127 THR A C 1
ATOM 1063 O O . THR A 1 127 ? 26.400 10.060 -21.002 1.00 90.50 127 THR A O 1
ATOM 1066 N N . THR A 1 128 ? 25.472 11.341 -22.605 1.00 91.38 128 THR A N 1
ATOM 1067 C CA . THR A 1 128 ? 25.949 12.633 -22.097 1.00 91.38 128 THR A CA 1
ATOM 1068 C C . THR A 1 128 ? 25.077 13.161 -20.955 1.00 91.38 128 THR A C 1
ATOM 1070 O O . THR A 1 128 ? 23.920 12.771 -20.785 1.00 91.38 128 THR A O 1
ATOM 1073 N N . ASP A 1 129 ? 25.615 14.101 -20.173 1.00 92.25 129 ASP A N 1
ATOM 1074 C CA . ASP A 1 129 ? 24.901 14.746 -19.058 1.00 92.25 129 ASP A CA 1
ATOM 1075 C C . ASP A 1 129 ? 23.685 15.570 -19.514 1.00 92.25 129 ASP A C 1
ATOM 1077 O O . ASP A 1 129 ? 22.806 15.881 -18.707 1.00 92.25 129 ASP A O 1
ATOM 1081 N N . GLU A 1 130 ? 23.57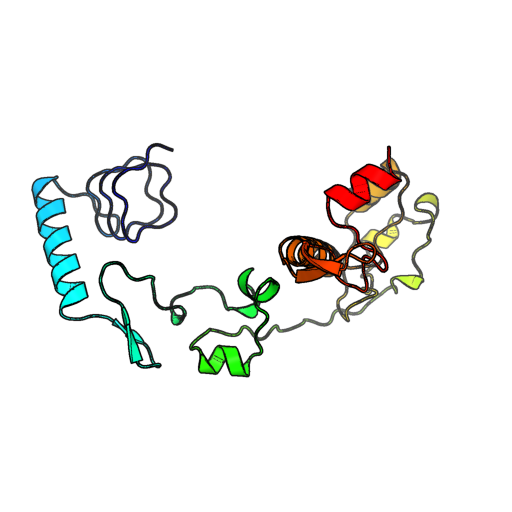6 15.871 -20.811 1.00 92.50 130 GLU A N 1
ATOM 1082 C CA . GLU A 1 130 ? 22.434 16.575 -21.399 1.00 92.50 130 GLU A CA 1
ATOM 1083 C C . GLU A 1 130 ? 21.113 15.826 -21.216 1.00 92.50 130 GLU A C 1
ATOM 1085 O O . GLU A 1 130 ? 20.056 16.458 -21.180 1.00 92.50 130 GLU A O 1
ATOM 1090 N N . ILE A 1 131 ? 21.156 14.500 -21.032 1.00 91.12 131 ILE A N 1
ATOM 1091 C CA . ILE A 1 131 ? 19.962 13.695 -20.752 1.00 91.12 131 ILE A CA 1
ATOM 1092 C C . ILE A 1 131 ? 19.208 14.189 -19.510 1.00 91.12 131 ILE A C 1
ATOM 1094 O O . ILE A 1 131 ? 17.988 14.075 -19.450 1.00 91.12 131 ILE A O 1
ATOM 1098 N N . THR A 1 132 ? 19.904 14.814 -18.553 1.00 92.06 132 THR A N 1
ATOM 1099 C CA . THR A 1 132 ? 19.292 15.358 -17.328 1.00 92.06 132 THR A CA 1
ATOM 1100 C C . THR A 1 132 ? 18.401 16.576 -17.577 1.00 92.06 132 THR A C 1
ATOM 1102 O O . THR A 1 132 ? 17.524 16.889 -16.769 1.00 92.06 132 THR A O 1
ATOM 1105 N N . LYS A 1 133 ? 18.592 17.260 -18.712 1.00 92.19 133 LYS A N 1
ATOM 1106 C CA . LYS A 1 133 ? 17.769 18.401 -19.138 1.00 92.19 133 LYS A CA 1
ATOM 1107 C C . LYS A 1 133 ? 16.572 17.963 -19.986 1.00 92.19 133 LYS A C 1
ATOM 1109 O O . LYS A 1 133 ? 15.621 18.729 -20.126 1.00 92.19 133 LYS A O 1
ATOM 1114 N N . LYS A 1 134 ? 16.610 16.745 -20.534 1.00 91.88 134 LYS A N 1
ATOM 1115 C CA . LYS A 1 134 ? 15.584 16.191 -21.422 1.00 91.88 134 LYS A CA 1
ATOM 1116 C C . LYS A 1 134 ? 14.438 15.556 -20.626 1.00 91.88 134 LYS A C 1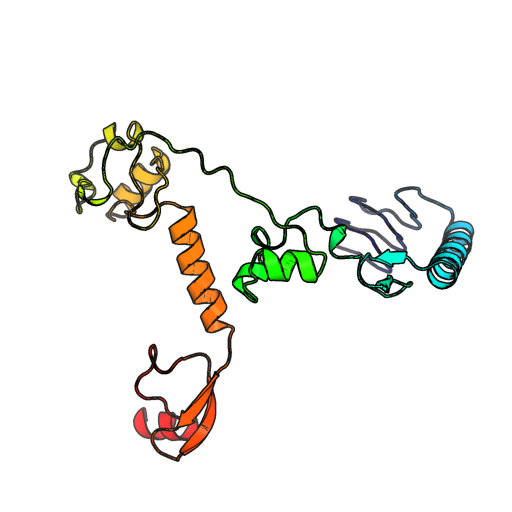
ATOM 1118 O O . LYS A 1 134 ? 14.613 15.051 -19.519 1.00 91.88 134 LYS A O 1
ATOM 1123 N N . ILE A 1 135 ? 13.248 15.583 -21.214 1.00 92.19 135 ILE A N 1
ATOM 1124 C CA . ILE A 1 135 ? 12.072 14.818 -20.803 1.00 92.19 135 ILE A CA 1
ATOM 1125 C C . ILE A 1 135 ? 12.021 13.568 -21.683 1.00 92.19 135 ILE A C 1
ATOM 1127 O O . ILE A 1 135 ? 11.797 13.659 -22.892 1.00 92.19 135 ILE A O 1
ATOM 1131 N N . VAL A 1 136 ? 12.264 12.414 -21.068 1.00 92.31 136 VAL A N 1
ATOM 1132 C CA . VAL A 1 136 ? 12.266 11.107 -21.725 1.00 92.31 136 VAL A CA 1
ATOM 1133 C C . VAL A 1 136 ? 10.840 10.570 -21.779 1.00 92.31 136 VAL A C 1
ATOM 1135 O O . VAL A 1 136 ? 10.169 10.496 -20.749 1.00 92.31 136 VAL A O 1
ATOM 1138 N N . GLY A 1 137 ? 10.373 10.178 -22.961 1.00 91.94 137 GLY A N 1
ATOM 1139 C CA . GLY A 1 137 ? 9.093 9.485 -23.120 1.00 91.94 137 GLY A CA 1
ATOM 1140 C C . GLY A 1 137 ? 9.172 8.057 -22.585 1.00 91.94 137 GLY A C 1
ATOM 1141 O O . GLY A 1 137 ? 10.094 7.325 -22.935 1.00 91.94 137 GLY A O 1
ATOM 1142 N N . CYS A 1 138 ? 8.234 7.645 -21.731 1.00 90.62 138 CYS A N 1
ATOM 1143 C CA . CYS A 1 138 ? 8.180 6.267 -21.244 1.00 90.62 138 CYS A CA 1
ATOM 1144 C C . CYS A 1 138 ? 7.842 5.287 -22.377 1.00 90.62 138 CYS A C 1
ATOM 1146 O O . CYS A 1 138 ? 6.935 5.528 -23.164 1.00 90.62 138 CYS A O 1
ATOM 1148 N N . SER A 1 139 ? 8.526 4.143 -22.420 1.00 90.44 139 SER A N 1
ATOM 1149 C CA . SER A 1 139 ? 8.251 3.079 -23.403 1.00 90.44 139 SER A CA 1
ATOM 1150 C C . SER A 1 139 ? 6.888 2.392 -23.240 1.00 90.44 139 SER A C 1
ATOM 1152 O O . SER A 1 139 ? 6.408 1.778 -24.185 1.00 90.44 139 SER A O 1
ATOM 1154 N N . THR A 1 140 ? 6.263 2.468 -22.060 1.00 88.31 140 THR A N 1
ATOM 1155 C CA . THR A 1 140 ? 5.026 1.727 -21.741 1.00 88.31 140 THR A CA 1
ATOM 1156 C C . THR A 1 140 ? 3.819 2.604 -21.428 1.00 88.31 140 THR A C 1
ATOM 1158 O O . THR A 1 140 ? 2.711 2.090 -21.298 1.00 88.31 140 THR A O 1
ATOM 1161 N N . CYS A 1 141 ? 3.996 3.914 -21.260 1.00 86.50 141 CYS A N 1
ATOM 1162 C CA . CYS A 1 141 ? 2.890 4.823 -20.967 1.00 86.50 141 CYS A CA 1
ATOM 1163 C C . CYS A 1 141 ? 3.121 6.184 -21.633 1.00 86.50 141 CYS A C 1
ATOM 1165 O O . CYS A 1 141 ? 4.268 6.533 -21.897 1.00 86.50 141 CYS A O 1
ATOM 1167 N N . PRO A 1 142 ? 2.074 7.000 -21.845 1.00 84.88 142 PRO A N 1
ATOM 1168 C CA . PRO A 1 142 ? 2.216 8.300 -22.510 1.00 84.88 142 PRO A CA 1
ATOM 1169 C C . PRO A 1 142 ? 2.946 9.359 -21.659 1.00 84.88 142 PRO A C 1
ATOM 1171 O O . PRO A 1 142 ? 3.079 10.507 -22.069 1.00 84.88 142 PRO A O 1
ATOM 1174 N N . LYS A 1 143 ? 3.415 9.013 -20.451 1.00 85.81 143 LYS A N 1
ATOM 1175 C CA . LYS A 1 143 ? 4.035 9.969 -19.524 1.00 85.81 143 LYS A CA 1
ATOM 1176 C C . LYS A 1 143 ? 5.509 10.197 -19.858 1.00 85.81 143 LYS A C 1
ATOM 1178 O O . LYS A 1 143 ? 6.268 9.251 -20.075 1.00 85.81 143 LYS A O 1
ATOM 1183 N N . GLY A 1 144 ? 5.930 11.455 -19.775 1.00 89.75 144 GLY A N 1
ATOM 1184 C CA . GLY A 1 144 ? 7.341 11.833 -19.731 1.00 89.75 144 GLY A CA 1
ATOM 1185 C C . GLY A 1 144 ? 7.934 11.701 -18.323 1.00 89.75 144 GLY A C 1
ATOM 1186 O O . GLY A 1 144 ? 7.234 11.868 -17.323 1.00 89.75 144 GLY A O 1
ATOM 1187 N N . TYR A 1 145 ? 9.233 11.425 -18.226 1.00 91.19 145 TYR A N 1
ATOM 1188 C CA . TYR A 1 145 ? 9.990 11.454 -16.972 1.00 91.19 145 TYR A CA 1
ATOM 1189 C C . TYR A 1 145 ? 11.360 12.107 -17.166 1.00 91.19 145 TYR A C 1
ATOM 1191 O O . TYR A 1 145 ? 11.884 12.182 -18.275 1.00 91.19 145 TYR A O 1
ATOM 1199 N N . LYS A 1 146 ? 11.939 12.600 -16.070 1.00 92.50 146 LYS A N 1
ATOM 1200 C CA . LYS A 1 146 ? 13.294 13.160 -16.050 1.00 92.50 146 LYS A CA 1
ATOM 1201 C C . LYS A 1 146 ? 14.244 12.204 -15.354 1.00 92.50 146 LYS A C 1
ATOM 1203 O O . LYS A 1 146 ? 13.854 11.533 -14.403 1.00 92.50 146 LYS A O 1
ATOM 1208 N N . ILE A 1 147 ? 15.484 12.195 -15.826 1.00 93.00 147 ILE A N 1
ATOM 1209 C CA . ILE A 1 147 ? 16.593 11.481 -15.199 1.00 93.00 147 ILE A CA 1
ATOM 1210 C C . ILE A 1 147 ? 17.399 12.510 -14.420 1.00 93.00 147 ILE A C 1
ATOM 1212 O O . ILE A 1 147 ? 17.868 13.493 -14.991 1.00 93.00 147 ILE A O 1
ATOM 1216 N N . ILE A 1 148 ? 17.547 12.314 -13.113 1.00 94.56 148 ILE A N 1
ATOM 1217 C CA . ILE A 1 148 ? 18.322 13.244 -12.284 1.00 94.56 148 ILE A CA 1
ATOM 1218 C C . ILE A 1 148 ? 19.803 12.858 -12.268 1.00 94.56 148 ILE A C 1
ATOM 1220 O O . ILE A 1 148 ? 20.169 11.697 -12.452 1.00 94.56 148 ILE A O 1
ATOM 1224 N N . LYS A 1 149 ? 20.676 13.833 -12.002 1.00 94.75 149 LYS A N 1
ATOM 1225 C CA . LYS A 1 149 ? 22.129 13.622 -11.955 1.00 94.75 149 LYS A CA 1
ATOM 1226 C C . LYS A 1 149 ? 22.552 12.450 -11.040 1.00 94.75 149 LYS A C 1
ATOM 1228 O O . LYS A 1 149 ? 23.313 11.609 -11.514 1.00 94.75 149 LYS A O 1
ATOM 1233 N N . PRO A 1 150 ? 21.995 12.282 -9.821 1.00 95.62 150 PRO A N 1
ATOM 1234 C CA . PRO A 1 150 ? 22.298 11.115 -8.989 1.00 95.62 150 PRO A CA 1
ATOM 1235 C C . PRO A 1 150 ? 21.953 9.760 -9.629 1.00 95.62 150 PRO A C 1
ATOM 1237 O O . PRO A 1 150 ? 22.693 8.796 -9.443 1.00 95.62 150 PRO A O 1
ATOM 1240 N N . GLU A 1 151 ? 20.858 9.668 -10.392 1.00 93.81 151 GLU A N 1
ATOM 1241 C CA . GLU A 1 151 ? 20.469 8.435 -11.094 1.00 93.81 151 GLU A CA 1
ATOM 1242 C C . GLU A 1 151 ? 21.430 8.121 -12.246 1.00 93.81 151 GLU A C 1
ATOM 1244 O O . GLU A 1 151 ? 21.823 6.965 -12.431 1.00 93.81 151 GLU A O 1
ATOM 1249 N N . LEU A 1 152 ? 21.841 9.149 -12.997 1.00 94.56 152 LEU A N 1
ATOM 1250 C CA . LEU A 1 152 ? 22.829 9.023 -14.069 1.00 94.56 152 LEU A CA 1
ATOM 1251 C C . LEU A 1 152 ? 24.185 8.560 -13.519 1.00 94.56 152 LEU A C 1
ATOM 1253 O O . LEU A 1 152 ? 24.776 7.613 -14.039 1.00 94.56 152 LEU A O 1
ATOM 1257 N N . ASP A 1 153 ? 24.655 9.182 -12.439 1.00 95.12 153 ASP A N 1
ATOM 1258 C CA . ASP A 1 153 ? 25.942 8.855 -11.822 1.00 95.12 153 ASP A CA 1
ATOM 1259 C C . ASP A 1 153 ? 25.931 7.466 -11.169 1.00 95.12 153 ASP A C 1
ATOM 1261 O O . ASP A 1 153 ? 26.926 6.740 -11.218 1.00 95.12 153 ASP A O 1
ATOM 1265 N N . LEU A 1 154 ? 24.803 7.050 -10.580 1.00 95.62 154 LEU A N 1
ATOM 1266 C CA . LEU A 1 154 ? 24.621 5.676 -10.108 1.00 95.62 154 LEU A CA 1
ATOM 1267 C C . LEU A 1 154 ? 24.694 4.676 -11.269 1.00 95.62 154 LEU A C 1
ATOM 1269 O O . LEU A 1 154 ? 25.423 3.690 -11.174 1.00 95.62 154 LEU A O 1
ATOM 1273 N N . SER A 1 155 ? 23.992 4.949 -12.371 1.00 94.69 155 SER A N 1
ATOM 1274 C CA . SER A 1 155 ? 23.974 4.067 -13.545 1.00 94.69 155 SER A CA 1
ATOM 1275 C C . SER A 1 155 ? 25.370 3.917 -14.161 1.00 94.69 155 SER A C 1
ATOM 1277 O O . SER A 1 155 ? 25.776 2.812 -14.514 1.00 94.69 155 SER A O 1
ATOM 1279 N N . ARG A 1 156 ? 26.155 5.004 -14.204 1.00 94.94 156 ARG A N 1
ATOM 1280 C CA . ARG A 1 156 ? 27.560 4.984 -14.646 1.00 94.94 156 ARG A CA 1
ATOM 1281 C C . ARG A 1 156 ? 28.454 4.152 -13.737 1.00 94.94 156 ARG A C 1
ATOM 1283 O O . ARG A 1 156 ? 29.211 3.329 -14.239 1.00 94.94 156 ARG A O 1
ATOM 1290 N N . ARG A 1 157 ? 28.351 4.333 -12.415 1.00 96.06 157 ARG A N 1
ATOM 1291 C CA . ARG A 1 157 ? 29.136 3.555 -11.438 1.00 96.06 157 ARG A CA 1
ATOM 1292 C C . ARG A 1 157 ? 28.852 2.059 -11.525 1.00 96.06 157 ARG A C 1
ATOM 1294 O O . ARG A 1 157 ? 29.773 1.263 -11.405 1.00 96.06 157 ARG A O 1
ATOM 1301 N N . LEU A 1 158 ? 27.592 1.690 -11.749 1.00 96.06 158 LEU A N 1
ATOM 1302 C CA . LEU A 1 158 ? 27.174 0.296 -11.904 1.00 96.06 158 LEU A CA 1
ATOM 1303 C C . LEU A 1 158 ? 27.390 -0.247 -13.327 1.00 96.06 158 LEU A C 1
ATOM 1305 O O . LEU A 1 158 ? 27.186 -1.435 -13.552 1.00 96.06 158 LEU A O 1
ATOM 1309 N N . ASN A 1 159 ? 27.793 0.604 -14.278 1.00 94.62 159 ASN A N 1
ATOM 1310 C CA . ASN A 1 159 ? 27.913 0.281 -15.699 1.00 94.62 159 ASN A CA 1
ATOM 1311 C C . ASN A 1 159 ? 26.629 -0.355 -16.279 1.00 94.62 159 ASN A C 1
ATOM 1313 O O . ASN A 1 159 ? 26.688 -1.333 -17.023 1.00 94.62 159 ASN A O 1
ATOM 1317 N N . VAL A 1 160 ? 25.464 0.203 -15.924 1.00 94.50 160 VAL A N 1
ATOM 1318 C CA . VAL A 1 160 ? 24.139 -0.256 -16.378 1.00 94.50 160 VAL A CA 1
ATOM 1319 C C . VAL A 1 160 ? 23.447 0.798 -17.250 1.00 94.50 160 VAL A C 1
ATOM 1321 O O . VAL A 1 160 ? 23.635 1.996 -17.018 1.00 94.50 160 VAL A O 1
ATOM 1324 N N . PRO A 1 161 ? 22.631 0.386 -18.240 1.00 93.81 161 PRO A N 1
ATOM 1325 C CA . PRO A 1 161 ? 21.851 1.306 -19.064 1.00 93.81 161 PRO A CA 1
ATOM 1326 C C . PRO A 1 161 ? 20.857 2.124 -18.236 1.00 93.81 161 PRO A C 1
ATOM 1328 O O . PRO A 1 161 ? 20.374 1.692 -17.185 1.00 93.81 161 PRO A O 1
ATOM 1331 N N . LEU A 1 162 ? 20.486 3.293 -18.761 1.00 93.44 162 LEU A N 1
ATOM 1332 C CA . LEU A 1 162 ? 19.372 4.059 -18.210 1.00 93.44 162 LEU A CA 1
ATOM 1333 C C . LEU A 1 162 ? 18.053 3.322 -18.451 1.00 93.44 162 LEU A C 1
ATOM 1335 O O . LEU A 1 162 ? 17.846 2.669 -19.474 1.00 93.44 162 LEU A O 1
ATOM 1339 N N . SER A 1 163 ? 17.131 3.466 -17.502 1.00 91.94 163 SER A N 1
ATOM 1340 C CA . SER A 1 163 ? 15.788 2.911 -17.642 1.00 91.94 163 SER A CA 1
ATOM 1341 C C . SER A 1 163 ? 15.078 3.507 -18.855 1.00 91.94 163 SER A C 1
ATOM 1343 O O . SER A 1 163 ? 15.076 4.726 -19.018 1.00 91.94 163 SER A O 1
ATOM 1345 N N . ARG A 1 164 ? 14.407 2.649 -19.632 1.00 93.00 164 ARG A N 1
ATOM 1346 C CA . ARG A 1 164 ? 13.495 3.006 -20.739 1.00 93.00 164 ARG A CA 1
ATOM 1347 C C . ARG A 1 164 ? 12.054 3.246 -20.272 1.00 93.00 164 ARG A C 1
ATOM 1349 O O . ARG A 1 164 ? 11.184 3.636 -21.049 1.00 93.00 164 ARG A O 1
ATOM 1356 N N . GLN A 1 165 ? 11.780 2.941 -19.009 1.00 93.50 165 GLN A N 1
ATOM 1357 C CA . GLN A 1 165 ? 10.479 3.086 -18.370 1.00 93.50 165 GLN A CA 1
ATOM 1358 C C . GLN A 1 165 ? 10.544 4.148 -17.269 1.00 93.50 165 GLN A C 1
ATOM 1360 O O . GLN A 1 165 ? 11.555 4.280 -16.565 1.00 93.50 165 GLN A O 1
ATOM 1365 N N . CYS A 1 166 ? 9.436 4.852 -17.052 1.00 91.25 166 CYS A N 1
ATOM 1366 C CA . CYS A 1 166 ? 9.325 5.799 -15.952 1.00 91.25 166 CYS A CA 1
ATOM 1367 C C . CYS A 1 166 ? 9.365 5.077 -14.585 1.00 91.25 166 CYS A C 1
ATOM 1369 O O . CYS A 1 166 ? 9.094 3.872 -14.497 1.00 91.25 166 CYS A O 1
ATOM 1371 N N . PRO A 1 167 ? 9.694 5.785 -13.486 1.00 91.50 167 PRO A N 1
ATOM 1372 C CA . PRO A 1 167 ? 9.733 5.193 -12.147 1.00 91.50 167 PRO A CA 1
ATOM 1373 C C . PRO A 1 167 ? 8.433 4.479 -11.752 1.00 91.50 167 PRO A C 1
ATOM 1375 O O . PRO A 1 167 ? 8.489 3.381 -11.206 1.00 91.50 167 PRO A O 1
ATOM 1378 N N . PHE A 1 168 ? 7.273 5.048 -12.090 1.00 89.38 168 PHE A N 1
ATOM 1379 C CA . PHE A 1 168 ? 5.973 4.470 -11.741 1.00 89.38 168 PHE A CA 1
ATOM 1380 C C . PHE A 1 168 ? 5.689 3.155 -12.469 1.00 89.38 168 PHE A C 1
ATOM 1382 O O . PHE A 1 168 ? 5.235 2.212 -11.831 1.00 89.38 168 PHE A O 1
ATOM 1389 N N . CYS A 1 169 ? 6.000 3.055 -13.766 1.00 90.62 169 CYS A N 1
ATOM 1390 C CA . CYS A 1 169 ? 5.852 1.804 -14.514 1.00 90.62 169 CYS A CA 1
ATOM 1391 C C . CYS A 1 169 ? 6.786 0.721 -13.970 1.00 90.62 169 CYS A C 1
ATOM 1393 O O . CYS A 1 169 ? 6.334 -0.388 -13.711 1.00 90.62 169 CYS A O 1
ATOM 1395 N N . ARG A 1 170 ? 8.047 1.064 -13.670 1.00 92.56 170 ARG A N 1
ATOM 1396 C CA . ARG A 1 170 ? 8.994 0.120 -13.052 1.00 92.56 170 ARG A CA 1
ATOM 1397 C C . ARG A 1 170 ? 8.513 -0.397 -11.698 1.00 92.56 170 ARG A C 1
ATOM 1399 O O . ARG A 1 170 ? 8.664 -1.579 -11.397 1.00 92.56 170 ARG A O 1
ATOM 1406 N N . ILE A 1 171 ? 7.984 0.491 -10.855 1.00 90.62 171 ILE A N 1
ATOM 1407 C CA . ILE A 1 171 ? 7.412 0.107 -9.559 1.00 90.62 171 ILE A CA 1
ATOM 1408 C C . ILE A 1 171 ? 6.180 -0.771 -9.791 1.00 90.62 171 ILE A C 1
ATOM 1410 O O . ILE A 1 171 ? 6.072 -1.822 -9.171 1.00 90.62 171 ILE A O 1
ATOM 1414 N N . GLY A 1 172 ? 5.303 -0.386 -10.718 1.00 89.06 172 GLY A N 1
ATOM 1415 C CA . GLY A 1 172 ? 4.113 -1.148 -11.088 1.00 89.06 172 GLY A CA 1
ATOM 1416 C C . GLY A 1 172 ? 4.434 -2.568 -11.550 1.00 89.06 172 GLY A C 1
ATOM 1417 O O . GLY A 1 172 ? 3.812 -3.507 -11.068 1.00 89.06 172 GLY A O 1
ATOM 1418 N N . ASP A 1 173 ? 5.439 -2.752 -12.406 1.00 90.12 173 ASP A N 1
ATOM 1419 C CA . ASP A 1 173 ? 5.860 -4.075 -12.887 1.00 90.12 173 ASP A CA 1
ATOM 1420 C C . ASP A 1 173 ? 6.400 -4.948 -11.743 1.00 90.12 173 ASP A C 1
ATOM 1422 O O . ASP A 1 173 ? 6.063 -6.130 -11.634 1.00 90.12 173 ASP A O 1
ATOM 1426 N N . LYS A 1 174 ? 7.171 -4.357 -10.819 1.00 89.69 174 LYS A N 1
ATOM 1427 C CA . LYS A 1 174 ? 7.635 -5.053 -9.608 1.00 89.69 174 LYS A CA 1
ATOM 1428 C C . LYS A 1 174 ? 6.479 -5.440 -8.688 1.00 89.69 174 LYS A C 1
ATOM 1430 O O . LYS A 1 174 ? 6.449 -6.568 -8.204 1.00 89.69 174 LYS A O 1
ATOM 1435 N N . VAL A 1 175 ? 5.536 -4.527 -8.456 1.00 88.88 175 VAL A N 1
ATOM 1436 C CA . VAL A 1 175 ? 4.353 -4.782 -7.622 1.00 88.88 175 VAL A CA 1
ATOM 1437 C C . VAL A 1 175 ? 3.487 -5.866 -8.256 1.00 88.88 175 VAL A C 1
ATOM 1439 O O . VAL A 1 175 ? 3.082 -6.779 -7.551 1.00 88.88 175 VAL A O 1
ATOM 1442 N N . LYS A 1 176 ? 3.271 -5.847 -9.576 1.00 86.75 176 LYS A N 1
ATOM 1443 C CA . LYS A 1 176 ? 2.535 -6.903 -10.290 1.00 86.75 176 LYS A CA 1
ATOM 1444 C C . LYS A 1 176 ? 3.165 -8.276 -10.085 1.00 86.75 176 LYS A C 1
ATOM 1446 O O . LYS A 1 176 ? 2.450 -9.211 -9.740 1.00 86.75 176 LYS A O 1
ATOM 1451 N N . LYS A 1 177 ? 4.489 -8.386 -10.237 1.00 86.69 177 LYS A N 1
ATOM 1452 C CA . LYS A 1 177 ? 5.219 -9.638 -9.983 1.00 86.69 177 LYS A CA 1
ATOM 1453 C C . LYS A 1 177 ? 5.097 -10.089 -8.527 1.00 86.69 177 LYS A C 1
ATOM 1455 O O . LYS A 1 177 ? 4.932 -11.269 -8.251 1.00 86.69 177 LYS A O 1
ATOM 1460 N N . TRP A 1 178 ? 5.183 -9.159 -7.584 1.00 87.44 178 TRP A N 1
ATOM 1461 C CA . TRP A 1 178 ? 5.028 -9.477 -6.168 1.00 87.44 178 TRP A CA 1
ATOM 1462 C C . TRP A 1 178 ? 3.608 -9.959 -5.839 1.00 87.44 178 TRP A C 1
ATOM 1464 O O . TRP A 1 178 ? 3.439 -10.976 -5.175 1.00 87.44 178 TRP A O 1
ATOM 1474 N N . VAL A 1 179 ? 2.586 -9.285 -6.370 1.00 85.81 179 VAL A N 1
ATOM 1475 C CA . VAL A 1 179 ? 1.180 -9.670 -6.198 1.00 85.81 179 VAL A CA 1
ATOM 1476 C C . VAL A 1 179 ? 0.884 -11.017 -6.859 1.00 85.81 179 VAL A C 1
ATOM 1478 O O . VAL A 1 179 ? 0.165 -11.821 -6.268 1.00 85.81 179 VAL A O 1
ATOM 1481 N N . SER A 1 180 ? 1.430 -11.304 -8.048 1.00 82.88 180 SER A N 1
ATOM 1482 C CA . SER A 1 180 ? 1.236 -12.609 -8.697 1.00 82.88 180 SER A CA 1
ATOM 1483 C C . SER A 1 180 ? 1.821 -13.740 -7.853 1.00 82.88 180 SER A C 1
ATOM 1485 O O . SER A 1 180 ? 1.147 -14.738 -7.626 1.00 82.88 180 SER A O 1
ATOM 1487 N N . GLN A 1 181 ? 3.004 -13.530 -7.273 1.00 82.56 181 GLN A N 1
ATOM 1488 C CA . GLN A 1 181 ? 3.649 -14.483 -6.367 1.00 82.56 181 GLN A CA 1
ATOM 1489 C C . GLN A 1 181 ? 2.909 -14.689 -5.040 1.00 82.56 181 GLN A C 1
ATOM 1491 O O . GLN A 1 181 ? 3.174 -15.665 -4.352 1.00 82.56 181 GLN A O 1
ATOM 1496 N N . MET A 1 182 ? 1.985 -13.804 -4.659 1.00 85.19 182 MET A N 1
ATOM 1497 C CA . MET A 1 182 ? 1.132 -14.001 -3.481 1.00 85.19 18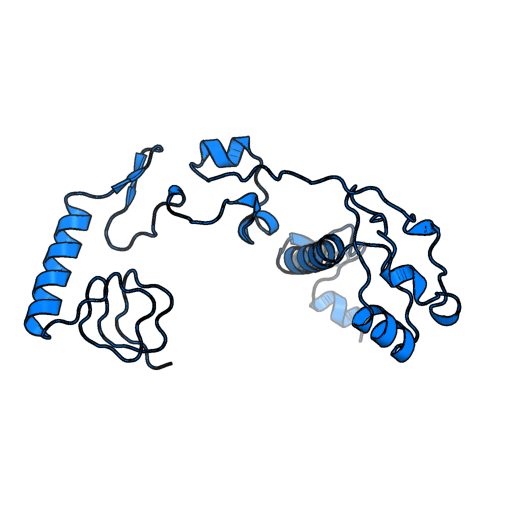2 MET A CA 1
ATOM 1498 C C . MET A 1 182 ? -0.131 -14.804 -3.787 1.00 85.19 182 MET A C 1
ATOM 1500 O O . MET A 1 182 ? -0.750 -15.350 -2.874 1.00 85.19 182 MET A O 1
ATOM 1504 N N . LYS A 1 183 ? -0.527 -14.890 -5.060 1.00 82.62 183 LYS A N 1
ATOM 1505 C CA . LYS A 1 183 ? -1.694 -15.667 -5.470 1.00 82.62 183 LYS A CA 1
ATOM 1506 C C . LYS A 1 183 ? -1.314 -17.138 -5.536 1.00 82.62 183 LYS A C 1
ATOM 1508 O O . LYS A 1 183 ? -0.246 -17.497 -6.023 1.00 82.62 183 LYS A O 1
ATOM 1513 N N . GLN A 1 184 ? -2.188 -17.987 -5.013 1.00 88.81 184 GLN A N 1
ATOM 1514 C CA . GLN A 1 184 ? -2.097 -19.426 -5.201 1.00 88.81 184 GLN A CA 1
ATOM 1515 C C . GLN A 1 184 ? -3.113 -19.834 -6.254 1.00 88.81 184 GLN A C 1
ATOM 1517 O O . GLN A 1 184 ? -4.277 -19.441 -6.185 1.00 88.81 184 GLN A O 1
ATOM 1522 N N . VAL A 1 185 ? -2.656 -20.617 -7.217 1.00 89.50 185 VAL A N 1
ATOM 1523 C CA . VAL A 1 185 ? -3.481 -21.237 -8.244 1.00 89.50 185 VAL A CA 1
ATOM 1524 C C . VAL A 1 185 ? -3.450 -22.743 -8.054 1.00 89.50 185 VAL A C 1
ATOM 1526 O O . VAL A 1 185 ? -2.414 -23.319 -7.703 1.00 89.50 185 VAL A O 1
ATOM 1529 N N . ASP A 1 186 ? -4.591 -23.381 -8.281 1.00 92.25 186 ASP A N 1
ATOM 1530 C CA . ASP A 1 186 ? -4.661 -24.832 -8.325 1.00 92.25 186 ASP A CA 1
ATOM 1531 C C . ASP A 1 186 ? -4.017 -25.319 -9.629 1.00 92.25 186 ASP A C 1
ATOM 1533 O O . ASP A 1 186 ? -4.330 -24.854 -10.729 1.00 92.25 186 ASP A O 1
ATOM 1537 N N . ARG A 1 187 ? -3.068 -26.244 -9.504 1.00 91.94 187 ARG A N 1
ATOM 1538 C CA . ARG A 1 187 ? -2.384 -26.890 -10.623 1.00 91.94 187 ARG A CA 1
ATOM 1539 C C . ARG A 1 187 ? -2.387 -28.393 -10.437 1.00 91.94 187 ARG A C 1
ATOM 1541 O O . ARG A 1 187 ? -2.476 -28.906 -9.327 1.00 91.94 187 ARG A O 1
ATOM 1548 N N . ILE A 1 188 ? -2.276 -29.086 -11.559 1.00 93.38 188 ILE A N 1
ATOM 1549 C CA . ILE A 1 188 ? -2.184 -30.538 -11.619 1.00 93.38 188 ILE A CA 1
ATOM 1550 C C . ILE A 1 188 ? -0.722 -30.888 -11.884 1.00 93.38 188 ILE A C 1
ATOM 1552 O O . ILE A 1 188 ? -0.082 -30.266 -12.730 1.00 93.38 188 ILE A O 1
ATOM 1556 N N . CYS A 1 189 ? -0.191 -31.853 -11.138 1.00 92.69 189 CYS A N 1
ATOM 1557 C CA . CYS A 1 189 ? 1.150 -32.378 -11.364 1.00 92.69 189 CYS A CA 1
ATOM 1558 C C . CYS A 1 189 ? 1.215 -33.096 -12.715 1.00 92.69 189 CYS A C 1
ATOM 1560 O O . CYS A 1 189 ? 0.475 -34.056 -12.928 1.00 92.69 189 CYS A O 1
ATOM 1562 N N . ASP A 1 190 ? 2.156 -32.708 -13.577 1.00 91.75 190 ASP A N 1
ATOM 1563 C CA . ASP A 1 190 ? 2.302 -33.299 -14.915 1.00 91.75 190 ASP A CA 1
ATOM 1564 C C . ASP A 1 190 ? 2.741 -34.779 -14.896 1.00 91.75 190 ASP A C 1
ATOM 1566 O O . ASP A 1 190 ? 2.614 -35.468 -15.903 1.00 91.75 190 ASP A O 1
ATOM 1570 N N . LYS A 1 191 ? 3.253 -35.287 -13.762 1.00 90.62 191 LYS A N 1
ATOM 1571 C CA . LYS A 1 191 ? 3.717 -36.683 -13.620 1.00 90.62 191 LYS A CA 1
ATOM 1572 C C . LYS A 1 191 ? 2.679 -37.607 -12.984 1.00 90.62 191 LYS A C 1
ATOM 1574 O O . LYS A 1 191 ? 2.460 -38.706 -13.476 1.00 90.62 191 LYS A O 1
ATOM 1579 N N . CYS A 1 192 ? 2.071 -37.191 -11.872 1.00 92.00 192 CYS A N 1
ATOM 1580 C CA . CYS A 1 192 ? 1.177 -38.050 -11.081 1.00 92.00 192 CYS A CA 1
ATOM 1581 C C . CYS A 1 192 ? -0.295 -37.619 -11.086 1.00 92.00 192 CYS A C 1
ATOM 1583 O O . CYS A 1 192 ? -1.119 -38.308 -10.495 1.00 92.00 192 CYS A O 1
ATOM 1585 N N . GLY A 1 193 ? -0.639 -36.481 -11.698 1.00 92.00 193 GLY A N 1
ATOM 1586 C CA . GLY A 1 193 ? -2.025 -36.016 -11.799 1.00 92.00 193 GLY A CA 1
ATOM 1587 C C . GLY A 1 193 ? -2.642 -35.475 -10.502 1.00 92.00 193 GLY A C 1
ATOM 1588 O O . GLY A 1 193 ? -3.824 -35.150 -10.487 1.00 92.00 193 GLY A O 1
ATOM 1589 N N . ILE A 1 194 ? -1.878 -35.353 -9.411 1.00 93.44 194 ILE A N 1
ATOM 1590 C CA . ILE A 1 194 ? -2.382 -34.795 -8.146 1.00 93.44 194 ILE A CA 1
ATOM 1591 C C . ILE A 1 194 ? -2.588 -33.283 -8.279 1.00 93.44 194 ILE A C 1
ATOM 1593 O O . ILE A 1 194 ? -1.708 -32.577 -8.779 1.00 93.44 194 ILE A O 1
ATOM 1597 N N . THR A 1 195 ? -3.714 -32.787 -7.767 1.00 93.25 195 THR A N 1
ATOM 1598 C CA . THR A 1 195 ? -4.002 -31.354 -7.646 1.00 93.25 195 THR A CA 1
ATOM 1599 C C . THR A 1 195 ? -3.319 -30.766 -6.414 1.00 93.25 195 THR A C 1
ATOM 1601 O O . THR A 1 195 ? -3.436 -31.300 -5.312 1.00 93.25 195 THR A O 1
ATOM 1604 N N . PHE A 1 196 ? -2.615 -29.652 -6.582 1.00 92.62 196 PHE A N 1
ATOM 1605 C CA . PHE A 1 196 ? -1.970 -28.922 -5.495 1.00 92.62 196 PHE A CA 1
ATOM 1606 C C . PHE A 1 196 ? -1.942 -27.420 -5.782 1.00 92.62 196 PHE A C 1
ATOM 1608 O O . PHE A 1 196 ? -2.124 -26.978 -6.916 1.00 92.62 196 PHE A O 1
ATOM 1615 N N . LYS A 1 197 ? -1.690 -26.627 -4.740 1.00 92.12 197 LYS A N 1
ATOM 1616 C CA . LYS A 1 197 ? -1.587 -25.171 -4.846 1.00 92.12 197 LYS A CA 1
ATOM 1617 C C . LYS A 1 197 ? -0.157 -24.738 -5.117 1.00 92.12 197 LYS A C 1
ATOM 1619 O O . LYS A 1 197 ? 0.780 -25.230 -4.492 1.00 92.12 197 LYS A O 1
ATOM 1624 N N . THR A 1 198 ? 0.001 -23.784 -6.022 1.00 89.81 198 THR A N 1
ATOM 1625 C CA . THR A 1 198 ? 1.296 -23.205 -6.389 1.00 89.81 198 THR A CA 1
ATOM 1626 C C . THR A 1 198 ? 1.159 -21.725 -6.721 1.00 89.81 198 THR A C 1
ATOM 1628 O O . THR A 1 198 ? 0.066 -21.247 -7.003 1.00 89.81 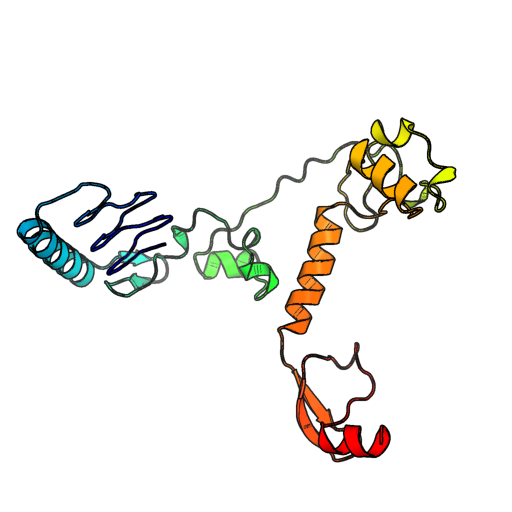198 THR A O 1
ATOM 1631 N N . HIS A 1 199 ? 2.275 -21.004 -6.722 1.00 88.44 199 HIS A N 1
ATOM 1632 C CA . HIS A 1 199 ? 2.341 -19.605 -7.149 1.00 88.44 199 HIS A CA 1
ATOM 1633 C C . HIS A 1 199 ? 2.580 -19.436 -8.653 1.00 88.44 199 HIS A C 1
ATOM 1635 O O . HIS A 1 199 ? 2.504 -18.323 -9.158 1.00 88.44 199 HIS A O 1
ATOM 1641 N N . TYR A 1 200 ? 2.876 -20.525 -9.369 1.00 86.56 200 TYR A N 1
ATOM 1642 C CA . TYR A 1 200 ? 3.216 -20.475 -10.788 1.00 86.56 200 TYR A CA 1
ATOM 1643 C C . TYR A 1 200 ? 2.011 -20.786 -11.677 1.00 86.56 200 TYR A C 1
ATOM 1645 O O . TYR A 1 200 ? 1.449 -21.890 -11.657 1.00 86.56 200 TYR A O 1
ATOM 1653 N N . SER A 1 201 ? 1.652 -19.817 -12.514 1.00 85.50 201 SER A N 1
ATOM 1654 C CA . SER A 1 201 ? 0.659 -19.987 -13.575 1.00 85.50 201 SER A CA 1
ATOM 1655 C C . SER A 1 201 ? 1.169 -20.897 -14.702 1.00 85.50 201 SER A C 1
ATOM 1657 O O . SER A 1 201 ? 2.340 -21.291 -14.745 1.00 85.50 201 SER A O 1
ATOM 1659 N N . LYS A 1 202 ? 0.274 -21.305 -15.614 1.00 85.25 202 LYS A N 1
ATOM 1660 C CA . LYS A 1 202 ? 0.630 -22.182 -16.751 1.00 85.25 202 LYS A CA 1
ATOM 1661 C C . LYS A 1 202 ? 1.579 -21.491 -17.731 1.00 85.25 202 LYS A C 1
ATOM 1663 O O . LYS A 1 202 ? 2.391 -22.160 -18.359 1.00 85.25 202 LYS A O 1
ATOM 1668 N N . GLU A 1 203 ? 1.487 -20.170 -17.813 1.00 85.00 203 GLU A N 1
ATOM 1669 C CA . GLU A 1 203 ? 2.343 -19.323 -18.644 1.00 85.00 203 GLU A CA 1
ATOM 1670 C C . GLU A 1 203 ? 3.759 -19.207 -18.064 1.00 85.00 203 GLU A C 1
ATOM 1672 O O . GLU A 1 203 ? 4.733 -19.250 -18.807 1.00 85.00 203 GLU A O 1
ATOM 1677 N N . GLU A 1 204 ? 3.886 -19.118 -16.736 1.00 85.31 204 GLU A N 1
ATOM 1678 C CA . GLU A 1 204 ? 5.186 -19.000 -16.057 1.00 85.31 204 GLU A CA 1
ATOM 1679 C C . GLU A 1 204 ? 5.915 -20.344 -15.932 1.00 85.31 204 GLU A C 1
ATOM 1681 O O . GLU A 1 204 ? 7.141 -20.396 -16.017 1.00 85.31 204 GLU A O 1
ATOM 1686 N N . ALA A 1 205 ? 5.168 -21.431 -15.719 1.00 86.81 205 ALA A N 1
ATOM 1687 C CA . ALA A 1 205 ? 5.699 -22.784 -15.609 1.00 86.81 205 ALA A CA 1
ATOM 1688 C C . ALA A 1 205 ? 4.881 -23.746 -16.480 1.00 86.81 205 ALA A C 1
ATOM 1690 O O . ALA A 1 205 ? 3.815 -24.235 -16.076 1.00 86.81 205 ALA A O 1
ATOM 1691 N N . LEU A 1 206 ? 5.418 -24.030 -17.673 1.00 87.38 206 LEU A N 1
ATOM 1692 C CA . LEU A 1 206 ? 4.828 -24.959 -18.643 1.00 87.38 206 LEU A CA 1
ATOM 1693 C C . LEU A 1 206 ? 4.690 -26.376 -18.076 1.00 87.38 206 LEU A C 1
ATOM 1695 O O . LEU A 1 206 ? 3.693 -27.037 -18.343 1.00 87.38 206 LEU A O 1
ATOM 1699 N N . LYS A 1 207 ? 5.678 -26.815 -17.288 1.00 89.19 207 LYS A N 1
ATOM 1700 C CA . LYS A 1 207 ? 5.672 -28.083 -16.553 1.00 89.19 207 LYS A CA 1
ATOM 1701 C C . LYS A 1 207 ? 5.811 -27.806 -15.065 1.00 89.19 207 LYS A C 1
ATOM 1703 O O . LYS A 1 207 ? 6.634 -26.979 -14.669 1.00 89.19 207 LYS A O 1
ATOM 1708 N N . ILE A 1 208 ? 5.034 -28.504 -14.249 1.00 91.19 208 ILE A N 1
ATOM 1709 C CA . ILE A 1 208 ? 5.062 -28.393 -12.801 1.00 91.19 208 ILE A CA 1
ATOM 1710 C C . ILE A 1 208 ? 4.875 -29.758 -12.136 1.00 91.19 208 ILE A C 1
ATOM 1712 O O . ILE A 1 208 ? 4.004 -30.555 -12.482 1.00 91.19 208 ILE A O 1
ATOM 1716 N N . PHE A 1 209 ? 5.703 -30.018 -11.131 1.00 91.62 209 PHE A N 1
ATOM 1717 C CA . PHE A 1 209 ? 5.667 -31.257 -10.370 1.00 91.62 209 PHE A CA 1
ATOM 1718 C C . PHE A 1 209 ? 5.278 -30.981 -8.925 1.00 91.62 209 PHE A C 1
ATOM 1720 O O . PHE A 1 209 ? 5.658 -29.961 -8.347 1.00 91.62 209 PHE A O 1
ATOM 1727 N N . CYS A 1 210 ? 4.539 -31.911 -8.322 1.00 90.44 210 CYS A N 1
ATOM 1728 C CA . CYS A 1 210 ? 4.349 -31.902 -6.881 1.00 90.44 210 CYS A CA 1
ATOM 1729 C C . CYS A 1 210 ? 5.689 -32.168 -6.176 1.00 90.44 210 CYS A C 1
ATOM 1731 O O . CYS A 1 210 ? 6.603 -32.768 -6.749 1.00 90.44 210 CYS A O 1
ATOM 1733 N N . GLN A 1 211 ? 5.802 -31.747 -4.916 1.00 89.94 211 GLN A N 1
ATOM 1734 C CA . GLN A 1 211 ? 7.037 -31.871 -4.139 1.00 89.94 211 GLN A CA 1
ATOM 1735 C C . GLN A 1 211 ? 7.638 -33.298 -4.146 1.00 89.94 211 GLN A C 1
ATOM 1737 O O . GLN A 1 211 ? 8.852 -33.401 -4.332 1.00 89.94 211 GLN A O 1
ATOM 1742 N N . PRO A 1 212 ? 6.857 -34.395 -4.009 1.00 91.94 212 PRO A N 1
ATOM 1743 C CA . PRO A 1 212 ? 7.393 -35.754 -4.132 1.00 91.94 212 PRO A CA 1
ATOM 1744 C C . PRO A 1 212 ? 7.969 -36.069 -5.519 1.00 91.94 212 PRO A C 1
ATOM 1746 O O . PRO A 1 212 ? 9.090 -36.559 -5.610 1.00 91.94 212 PRO A O 1
ATOM 1749 N N . CYS A 1 213 ? 7.238 -35.759 -6.596 1.00 90.56 213 CYS A N 1
ATOM 1750 C CA . CYS A 1 213 ? 7.690 -36.032 -7.962 1.00 90.56 213 CYS A CA 1
ATOM 1751 C C . CYS A 1 213 ? 8.918 -35.201 -8.339 1.00 90.56 213 CYS A C 1
ATOM 1753 O O . CYS A 1 213 ? 9.812 -35.721 -8.991 1.00 90.56 213 CYS A O 1
ATOM 1755 N N . TYR A 1 214 ? 8.990 -33.944 -7.894 1.00 90.00 214 TYR A N 1
ATOM 1756 C CA . TYR A 1 214 ? 10.158 -33.094 -8.119 1.00 90.00 214 TYR A CA 1
ATOM 1757 C C . TYR A 1 214 ? 11.418 -33.674 -7.463 1.00 90.00 214 TYR A C 1
ATOM 1759 O O . TYR A 1 214 ? 12.481 -33.706 -8.075 1.00 90.00 214 TYR A O 1
ATOM 1767 N N . ARG A 1 215 ? 11.302 -34.187 -6.229 1.00 90.56 215 ARG A N 1
ATOM 1768 C CA . ARG A 1 215 ? 12.440 -34.783 -5.512 1.00 90.56 215 ARG A CA 1
ATOM 1769 C C . ARG A 1 215 ? 12.998 -36.033 -6.188 1.00 90.56 215 ARG A C 1
ATOM 1771 O O . ARG A 1 215 ? 14.186 -36.257 -6.057 1.00 90.56 215 ARG A O 1
ATOM 1778 N N . GLN A 1 216 ? 12.170 -36.807 -6.888 1.00 89.50 216 GLN A N 1
ATOM 1779 C CA . GLN A 1 216 ? 12.602 -38.000 -7.632 1.00 89.50 216 GLN A CA 1
ATOM 1780 C C . GLN A 1 216 ? 13.311 -37.685 -8.957 1.00 89.50 216 GLN A C 1
ATOM 1782 O O . GLN A 1 216 ? 13.884 -38.584 -9.554 1.00 89.50 216 GLN A O 1
ATOM 1787 N N . GLU A 1 217 ? 13.175 -36.461 -9.471 1.00 84.19 217 GLU A N 1
ATOM 1788 C CA . GLU A 1 217 ? 13.796 -36.041 -10.738 1.00 84.19 217 GLU A CA 1
ATOM 1789 C C . GLU A 1 217 ? 15.098 -35.261 -10.510 1.00 84.19 217 GLU A C 1
ATOM 1791 O O . GLU A 1 217 ? 15.958 -35.218 -11.384 1.00 84.19 217 GLU A O 1
ATOM 1796 N N . VAL A 1 218 ? 15.229 -34.595 -9.357 1.00 81.38 218 VAL A N 1
ATOM 1797 C CA . VAL A 1 218 ? 16.387 -33.744 -9.023 1.00 81.38 218 VAL A CA 1
ATOM 1798 C C . VAL A 1 218 ? 17.442 -34.478 -8.188 1.00 81.38 218 VAL A C 1
ATOM 1800 O O . VAL A 1 218 ? 18.591 -34.039 -8.151 1.00 81.38 218 VAL A O 1
ATOM 1803 N N . TYR A 1 219 ? 17.066 -35.585 -7.544 1.00 54.56 219 TYR A N 1
ATOM 1804 C CA . TYR A 1 219 ? 17.959 -36.507 -6.836 1.00 54.56 219 TYR A CA 1
ATOM 1805 C C . TYR A 1 219 ? 17.873 -37.888 -7.470 1.00 54.56 219 TYR A C 1
ATOM 1807 O O . TYR A 1 219 ? 18.933 -38.544 -7.549 1.00 54.56 219 TYR A O 1
#

Foldseek 3Di:
DAEECEECEECEPAEYLEYVYYNDYNYYLYYPNDHDPPVVSVVVVVVVLVCCAVDFDADPLRDTHHGVGDPDQLPPPDFPCPDPNCLQVPDDPVRCVVSNTHDDDDPQDQDDFPEELVPFDQWLVPDDPCQQVGFYQAPPDRDTDGDHPVNSVVCVVVRGGDDSHDPVVVVSVVSNVVSLQVDWDWDAAPPPRDIDTHSDDCVRPVHDHDPVVVVVVVD

pLDDT: mean 90.1, std 5.8, range [54.56, 98.06]